Protein AF-A0A6P0N7A9-F1 (afdb_monomer)

Solvent-accessible surface area (backbone atoms only — not comparable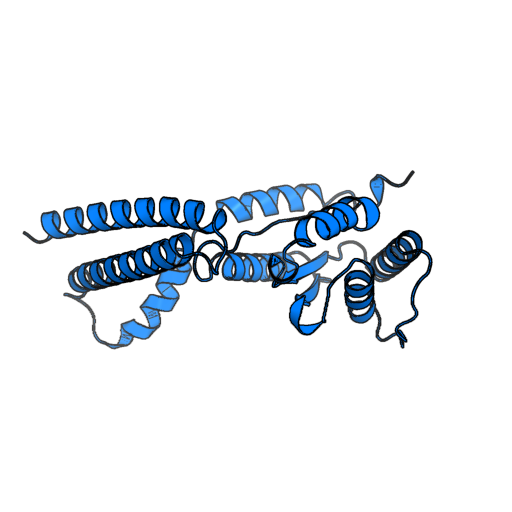 to full-atom values): 13779 Å² total; per-residue (Å²): 120,68,67,64,54,50,56,48,49,54,52,51,43,54,52,50,51,56,50,45,55,54,47,55,59,52,46,76,77,42,56,82,88,36,70,67,27,51,52,48,51,53,49,46,54,51,47,53,51,50,45,52,50,47,51,52,54,54,47,55,74,62,47,88,58,79,68,87,83,46,69,75,50,49,62,63,51,53,59,72,67,62,81,54,60,69,66,47,55,52,50,50,57,52,53,68,68,34,85,80,72,80,71,85,87,89,84,88,76,72,67,85,47,104,56,56,31,59,55,49,50,54,49,49,52,57,53,52,48,75,75,20,100,49,54,46,80,46,80,46,47,29,71,87,62,65,40,81,51,69,66,43,46,52,52,55,55,45,58,75,78,34,98,57,89,71,69,89,68,86,64,96,51,63,63,64,48,40,48,54,46,48,52,54,52,57,75,72,53,58,93,74,46,41,81,46,80,42,77,39,63,63,76,77,44,56,90,48,39,63,60,47,49,52,48,40,54,70,63,61,59,59,54,81,89,74,74,127

Secondary structure (DSSP, 8-state):
-HHHHHHHHHHHHHHHHHHHHHHHHHHTTS-TTSHHHHHHHHHHHHHHHHHHHHHHHHHHHHTTS--GGGHHHHHHHHHTT---HHHHHHHHHHHHHHTTT-----------STTHHHHHHHHHHHHHHHH-TTEEEEEEETTTTT--SHHHHHHHHHHHH-------PPPS-HHHHHHHHHHHHHHTPPTT-EEEEEEE-GGGGGGGHHHHHHHIIIIIS--GGG--

Nearest PDB structures (foldseek):
  3u0c-assembly1_A  TM=6.823E-01  e=7.475E+00  Shigella flexneri
  6tfj-assembly1_D  TM=2.962E-01  e=1.355E+00  Bacillus thuringiensis
  6yrf-assembly1_A  TM=2.876E-01  e=3.775E+00  Bacillus thuringiensis

pLDDT: mean 73.28, std 13.55, range [33.72, 89.69]

Mean predicted aligned error: 15.9 Å

Foldseek 3Di:
DVVVVLVVLVVVLVVLVVVLVVLLVVLVVDDCPDPVNVVSVVVNVVSVVVNVVSVVVNVVSVVVDDDPPCPVVVVVVVLVVLDCPVVVVVVVVVVVVCVPPNWDDDDDFDPSDPCNSVSNVVVVLVVVVVQAPAEDEAEAECVVQVPQALLSVLLSLQVRLDPPPPDSDDDPDSLVSLVVSVVSNVVVDDVRHHYHYHYPPLCVNPPCSVVRVVCCVVRNVPIPVVPD

Sequence (228 aa):
MNEHRKKHLEKEKTRYEQELDSISIQIGFHNPASTEYLELDRKHKFICSKIAEIESELSSYQHSSLTNNQRGNIFDKNIQNIDFKEPIDIIDKIIKKFDRKGVSAFFLIENTKATKGNLLVDYIRDDLSKKSKHSKHYQINLIANNIVDEQSLLSAIANFISKSDSDTQIVDNLQDYAINIIDKITNSLQVGSLVFFELTDWDSLKEKQDSLLCWFMQYFWIPEGSRV

Structure (mmCIF, N/CA/C/O backbone):
data_AF-A0A6P0N7A9-F1
#
_entry.id   AF-A0A6P0N7A9-F1
#
loop_
_atom_site.group_PDB
_atom_site.id
_atom_site.type_symbol
_atom_site.label_atom_id
_atom_site.label_alt_id
_atom_site.label_comp_id
_atom_site.label_asym_id
_atom_site.label_entity_id
_atom_site.label_seq_id
_atom_site.pdbx_PDB_ins_code
_atom_site.Cartn_x
_atom_site.Cartn_y
_atom_site.Cartn_z
_atom_site.occupancy
_atom_site.B_iso_or_equiv
_atom_site.auth_seq_id
_atom_site.auth_comp_id
_atom_site.auth_asym_id
_atom_site.auth_atom_id
_atom_site.pdbx_PDB_model_num
ATOM 1 N N . MET A 1 1 ? -19.758 1.836 43.189 1.00 51.12 1 MET A N 1
ATOM 2 C CA . MET A 1 1 ? -18.799 0.708 43.086 1.00 51.12 1 MET A CA 1
ATOM 3 C C . MET A 1 1 ? -18.325 0.462 41.642 1.00 51.12 1 MET A C 1
ATOM 5 O O . MET A 1 1 ? -17.145 0.202 41.466 1.00 51.12 1 MET A O 1
ATOM 9 N N . ASN A 1 2 ? -19.174 0.645 40.614 1.00 62.72 2 ASN A N 1
ATOM 10 C CA . ASN A 1 2 ? -18.814 0.478 39.187 1.00 62.72 2 ASN A CA 1
ATOM 11 C C . ASN A 1 2 ? -17.746 1.448 38.638 1.00 62.72 2 ASN A C 1
ATOM 13 O O . ASN A 1 2 ? -16.914 1.043 37.832 1.00 62.72 2 ASN A O 1
ATOM 17 N N . GLU A 1 3 ? -17.727 2.709 39.080 1.00 69.56 3 GLU A N 1
ATOM 18 C CA . GLU A 1 3 ? -16.833 3.736 38.511 1.00 69.56 3 GLU A CA 1
ATOM 19 C C . GLU A 1 3 ? -15.342 3.453 38.765 1.00 69.56 3 GLU A C 1
ATOM 21 O O . GLU A 1 3 ? -14.497 3.632 37.890 1.00 69.56 3 GLU A O 1
ATOM 26 N N . HIS A 1 4 ? -15.012 2.962 39.965 1.00 77.12 4 HIS A N 1
ATOM 27 C CA . HIS A 1 4 ? -13.635 2.653 40.349 1.00 77.12 4 HIS A CA 1
ATOM 28 C C . HIS A 1 4 ? -13.083 1.437 39.600 1.00 77.12 4 HIS A C 1
ATOM 30 O O . HIS A 1 4 ? -11.919 1.454 39.204 1.00 77.12 4 HIS A O 1
ATOM 36 N N . ARG A 1 5 ? -13.913 0.410 39.363 1.00 81.31 5 ARG A N 1
ATOM 37 C CA . ARG A 1 5 ? -13.526 -0.776 38.586 1.00 81.31 5 ARG A CA 1
ATOM 38 C C . ARG A 1 5 ? -13.353 -0.437 37.106 1.00 81.31 5 ARG A C 1
ATOM 40 O O . ARG A 1 5 ? -12.348 -0.829 36.528 1.00 81.31 5 ARG A O 1
ATOM 47 N N . LYS A 1 6 ? -14.243 0.379 36.531 1.00 76.94 6 LYS A N 1
ATOM 48 C CA . LYS A 1 6 ? -14.106 0.888 35.157 1.00 76.94 6 LYS A CA 1
ATOM 49 C C . LYS A 1 6 ? -12.807 1.679 34.964 1.00 76.94 6 LYS A C 1
ATOM 51 O O . LYS A 1 6 ? -12.020 1.356 34.083 1.00 76.94 6 LYS A O 1
ATOM 56 N N . LYS A 1 7 ? -12.527 2.643 35.849 1.00 83.44 7 LYS A N 1
ATOM 57 C CA . LYS A 1 7 ? -11.287 3.440 35.808 1.00 83.44 7 LYS A CA 1
ATOM 58 C C . LYS A 1 7 ? -10.027 2.588 36.010 1.00 83.44 7 LYS A C 1
ATOM 60 O O . LYS A 1 7 ? -8.955 2.943 35.529 1.00 83.44 7 LYS A O 1
ATOM 65 N N . HIS A 1 8 ? -10.133 1.485 36.751 1.00 84.88 8 HIS A N 1
ATOM 66 C CA . HIS A 1 8 ? -9.043 0.526 36.916 1.00 84.88 8 HIS A CA 1
ATOM 67 C C . HIS A 1 8 ? -8.785 -0.260 35.625 1.00 84.88 8 HIS A C 1
ATOM 69 O O . HIS A 1 8 ? -7.646 -0.312 35.176 1.00 84.88 8 HIS A O 1
ATOM 75 N N . LEU A 1 9 ? -9.839 -0.781 34.993 1.00 80.50 9 LEU A N 1
ATOM 76 C CA . LEU A 1 9 ? -9.762 -1.504 33.721 1.00 80.50 9 LEU A CA 1
ATOM 77 C C . LEU A 1 9 ? -9.239 -0.626 32.575 1.00 80.50 9 LEU A C 1
ATOM 79 O O . LEU A 1 9 ? -8.417 -1.080 31.789 1.00 80.50 9 LEU A O 1
ATOM 83 N N . GLU A 1 10 ? -9.638 0.648 32.512 1.00 82.00 10 GLU A N 1
ATOM 84 C CA . GLU A 1 10 ? -9.096 1.613 31.542 1.00 82.00 10 GLU A CA 1
ATOM 85 C C . GLU A 1 10 ? -7.583 1.815 31.724 1.00 82.00 10 GLU A C 1
ATOM 87 O O . GLU A 1 10 ? -6.833 1.786 30.752 1.00 82.00 10 GLU A O 1
ATOM 92 N N . LYS A 1 11 ? -7.109 1.939 32.972 1.00 84.69 11 LYS A N 1
ATOM 93 C CA . LYS A 1 11 ? -5.669 2.032 33.266 1.00 84.69 11 LYS A CA 1
ATOM 94 C C . LYS A 1 11 ? -4.915 0.749 32.919 1.00 84.69 11 LYS A C 1
ATOM 96 O O . LYS A 1 11 ? -3.791 0.827 32.427 1.00 84.69 11 LYS A O 1
ATOM 101 N N . GLU A 1 12 ? -5.502 -0.417 33.186 1.00 82.25 12 GLU A N 1
ATOM 102 C CA . GLU A 1 12 ? -4.898 -1.696 32.805 1.00 82.25 12 GLU A CA 1
ATOM 103 C C . GLU A 1 12 ? -4.819 -1.856 31.288 1.00 82.25 12 GLU A C 1
ATOM 105 O O . GLU A 1 12 ? -3.776 -2.275 30.790 1.00 82.25 12 GLU A O 1
ATOM 110 N N . LYS A 1 13 ? -5.863 -1.451 30.553 1.00 79.25 13 LYS A N 1
ATOM 111 C CA . LYS A 1 13 ? -5.858 -1.436 29.087 1.00 79.25 13 LYS A CA 1
ATOM 112 C C . LYS A 1 13 ? -4.720 -0.571 28.547 1.00 79.25 13 LYS A C 1
ATOM 114 O O . LYS A 1 13 ? -3.914 -1.073 27.774 1.00 79.25 13 LYS A O 1
ATOM 119 N N . THR A 1 14 ? -4.588 0.674 29.011 1.00 80.00 14 THR A N 1
ATOM 120 C CA . THR A 1 14 ? -3.500 1.565 28.567 1.00 80.00 14 THR A CA 1
ATOM 121 C C . THR A 1 14 ? -2.116 0.984 28.863 1.00 80.00 14 THR A C 1
ATOM 123 O O . THR A 1 14 ? -1.215 1.093 28.037 1.00 80.00 14 THR A O 1
ATOM 126 N N . ARG A 1 15 ? -1.934 0.320 30.013 1.00 85.62 15 ARG A N 1
ATOM 127 C CA . ARG A 1 15 ? -0.672 -0.364 30.338 1.00 85.62 15 ARG A CA 1
ATOM 128 C C . ARG A 1 15 ? -0.367 -1.487 29.340 1.00 85.62 15 ARG A C 1
ATOM 130 O O . ARG A 1 15 ? 0.763 -1.587 28.877 1.00 85.62 15 ARG A O 1
ATOM 137 N N . TYR A 1 16 ? -1.356 -2.315 29.009 1.00 78.94 16 TYR A N 1
ATOM 138 C CA . TYR A 1 16 ? -1.186 -3.400 28.040 1.00 78.94 16 TYR A CA 1
ATOM 139 C C . TYR A 1 16 ? -0.964 -2.891 26.610 1.00 78.94 16 TYR A C 1
ATOM 141 O O . TYR A 1 16 ? -0.188 -3.488 25.871 1.00 78.94 16 TYR A O 1
ATOM 149 N N . GLU A 1 17 ? -1.584 -1.774 26.223 1.00 76.56 17 GLU A N 1
ATOM 150 C CA . GLU A 1 17 ? -1.336 -1.120 24.931 1.00 76.56 17 GLU A CA 1
ATOM 151 C C . GLU A 1 17 ? 0.108 -0.607 24.825 1.00 76.56 17 GLU A C 1
ATOM 153 O O . GLU A 1 17 ? 0.770 -0.851 23.820 1.00 76.56 17 GLU A O 1
ATOM 158 N N . GLN A 1 18 ? 0.631 0.018 25.885 1.00 79.44 18 GLN A N 1
ATOM 159 C CA . GLN A 1 18 ? 2.035 0.443 25.948 1.00 79.44 18 GLN A CA 1
ATOM 160 C C . GLN A 1 18 ? 3.004 -0.747 25.892 1.00 79.44 18 GLN A C 1
ATOM 162 O O . GLN A 1 18 ? 4.058 -0.673 25.259 1.00 79.44 18 GLN A O 1
ATOM 167 N N . GLU A 1 19 ? 2.653 -1.859 26.541 1.00 79.44 19 GLU A N 1
ATOM 168 C CA . GLU A 1 19 ? 3.452 -3.084 26.494 1.00 79.44 19 GLU A CA 1
ATOM 169 C C . GLU A 1 19 ? 3.439 -3.724 25.095 1.00 79.44 19 GLU A C 1
ATOM 171 O O . GLU A 1 19 ? 4.482 -4.184 24.629 1.00 79.44 19 GLU A O 1
ATOM 176 N N . LEU A 1 20 ? 2.303 -3.691 24.388 1.00 79.62 20 LEU A N 1
ATOM 177 C CA . LEU A 1 20 ? 2.212 -4.128 22.991 1.00 79.62 20 LEU A CA 1
ATOM 178 C C . LEU A 1 20 ? 3.059 -3.277 22.055 1.00 79.62 20 LEU A C 1
ATOM 180 O O . LEU A 1 20 ? 3.725 -3.836 21.186 1.00 79.62 20 LEU A O 1
ATOM 184 N N . ASP A 1 21 ? 3.055 -1.956 22.225 1.00 71.88 21 ASP A N 1
ATOM 185 C CA . ASP A 1 21 ? 3.871 -1.065 21.398 1.00 71.88 21 ASP A CA 1
ATOM 186 C C . ASP A 1 21 ? 5.367 -1.383 21.590 1.00 71.88 21 ASP A C 1
ATOM 188 O O . ASP A 1 21 ? 6.114 -1.495 20.620 1.00 71.88 21 ASP A O 1
ATOM 192 N N . SER A 1 22 ? 5.793 -1.651 22.830 1.00 78.12 22 SER A N 1
ATOM 193 C CA . SER A 1 22 ? 7.169 -2.072 23.126 1.00 78.12 22 SER A CA 1
ATOM 194 C C . SER A 1 22 ? 7.525 -3.434 22.517 1.00 78.12 22 SER A C 1
ATOM 196 O O . SER A 1 22 ? 8.611 -3.588 21.957 1.00 78.12 22 SER A O 1
ATOM 198 N N . ILE A 1 23 ? 6.622 -4.417 22.591 1.00 75.50 23 ILE A N 1
ATOM 199 C CA . ILE A 1 23 ? 6.840 -5.751 22.012 1.00 75.50 23 ILE A CA 1
ATOM 200 C C . ILE A 1 23 ? 6.855 -5.696 20.486 1.00 75.50 23 ILE A C 1
ATOM 202 O O . ILE A 1 23 ? 7.687 -6.355 19.877 1.00 75.50 23 ILE A O 1
ATOM 206 N N . SER A 1 24 ? 5.986 -4.898 19.868 1.00 72.12 24 SER A N 1
ATOM 207 C CA . SER A 1 24 ? 5.923 -4.754 18.408 1.00 72.12 24 SER A CA 1
ATOM 208 C C . SER A 1 24 ? 7.229 -4.184 17.857 1.00 72.12 24 SER A C 1
ATOM 210 O O . SER A 1 24 ? 7.771 -4.709 16.888 1.00 72.12 24 SER A O 1
ATOM 212 N N . ILE A 1 25 ? 7.790 -3.180 18.542 1.00 75.31 25 ILE A N 1
ATOM 213 C CA . ILE A 1 25 ? 9.116 -2.638 18.230 1.00 75.31 25 ILE A CA 1
ATOM 214 C C . ILE A 1 25 ? 10.186 -3.735 18.349 1.00 75.31 25 ILE A C 1
ATOM 216 O O . ILE A 1 25 ? 11.003 -3.886 17.450 1.00 75.31 25 ILE A O 1
ATOM 220 N N . GLN A 1 26 ? 10.173 -4.530 19.425 1.00 71.06 26 GLN A N 1
ATOM 221 C CA . GLN A 1 26 ? 11.154 -5.605 19.633 1.00 71.06 26 GLN A CA 1
ATOM 222 C C . GLN A 1 26 ? 11.047 -6.718 18.583 1.00 71.06 26 GLN A C 1
ATOM 224 O O . GLN A 1 26 ? 12.068 -7.154 18.062 1.00 71.06 26 GLN A O 1
ATOM 229 N N . ILE A 1 27 ? 9.830 -7.139 18.229 1.00 73.62 27 ILE A N 1
ATOM 230 C CA . ILE A 1 27 ? 9.567 -8.146 17.189 1.00 73.62 27 ILE A CA 1
ATOM 231 C C . ILE A 1 27 ? 10.203 -7.736 15.857 1.00 73.62 27 ILE A C 1
ATOM 233 O O . ILE A 1 27 ? 10.780 -8.587 15.183 1.00 73.62 27 ILE A O 1
ATOM 237 N N . GLY A 1 28 ? 10.169 -6.443 15.516 1.00 69.25 28 GLY A N 1
ATOM 238 C CA . GLY A 1 28 ? 10.782 -5.908 14.297 1.00 69.25 28 GLY A CA 1
ATOM 239 C C . GLY A 1 28 ? 12.303 -6.098 14.201 1.00 69.25 28 GLY A C 1
ATOM 240 O O . GLY A 1 28 ? 12.849 -6.046 13.104 1.00 69.25 28 GLY A O 1
ATOM 241 N N . PHE A 1 29 ? 12.993 -6.366 15.315 1.00 75.62 29 PHE A N 1
ATOM 242 C CA . PHE A 1 29 ? 14.445 -6.589 15.344 1.00 75.62 29 PHE A CA 1
ATOM 243 C C . PHE A 1 29 ? 14.854 -8.069 15.357 1.00 75.62 29 PHE A C 1
ATOM 245 O O . PHE A 1 29 ? 16.049 -8.368 15.319 1.00 75.62 29 PHE A O 1
ATOM 252 N N . HIS A 1 30 ? 13.900 -9.002 15.423 1.00 71.19 30 HIS A N 1
ATOM 253 C CA . HIS A 1 30 ? 14.186 -10.432 15.550 1.00 71.19 30 HIS A CA 1
ATOM 254 C C . HIS A 1 30 ? 13.756 -11.225 14.311 1.00 71.19 30 HIS A C 1
ATOM 256 O O . HIS A 1 30 ? 12.736 -10.954 13.684 1.00 71.19 30 HIS A O 1
ATOM 262 N N . ASN A 1 31 ? 14.541 -12.250 13.965 1.00 67.19 31 ASN A N 1
ATOM 263 C CA . ASN A 1 31 ? 14.219 -13.158 12.866 1.00 67.19 31 ASN A CA 1
ATOM 264 C C . ASN A 1 31 ? 12.963 -13.982 13.224 1.00 67.19 31 ASN A C 1
ATOM 266 O O . ASN A 1 31 ? 12.963 -14.601 14.286 1.00 67.19 31 ASN A O 1
ATOM 270 N N . PRO A 1 32 ? 11.950 -14.087 12.341 1.00 70.62 32 PRO A N 1
ATOM 271 C CA . PRO A 1 32 ? 10.735 -14.877 12.576 1.00 70.62 32 PRO A CA 1
ATOM 272 C C . PRO A 1 32 ? 10.948 -16.346 12.978 1.00 70.62 32 PRO A C 1
ATOM 274 O O . PRO A 1 32 ? 10.077 -16.952 13.599 1.00 70.62 32 PRO A O 1
ATOM 277 N N . ALA A 1 33 ? 12.091 -16.936 12.620 1.00 71.62 33 ALA A N 1
ATOM 278 C CA . ALA A 1 33 ? 12.458 -18.303 12.988 1.00 71.62 33 ALA A CA 1
ATOM 279 C C . ALA A 1 33 ? 13.233 -18.406 14.318 1.00 71.62 33 ALA A C 1
ATOM 281 O O . ALA A 1 33 ? 13.560 -19.517 14.738 1.00 71.62 33 ALA A O 1
ATOM 282 N N . SER A 1 34 ? 13.566 -17.284 14.968 1.00 80.06 34 SER A N 1
ATOM 283 C CA . SER A 1 34 ? 14.310 -17.283 16.229 1.00 80.06 34 SER A CA 1
ATOM 284 C C . SER A 1 34 ? 13.404 -17.584 17.421 1.00 80.06 34 SER A C 1
ATOM 286 O O . SER A 1 34 ? 12.205 -17.290 17.430 1.00 80.06 34 SER A O 1
ATOM 288 N N . THR A 1 35 ? 13.991 -18.175 18.458 1.00 83.50 35 THR A N 1
ATOM 289 C CA . THR A 1 35 ? 13.285 -18.485 19.703 1.00 83.50 35 THR A CA 1
ATOM 290 C C . THR A 1 35 ? 12.772 -17.209 20.373 1.00 83.50 35 THR A C 1
ATOM 292 O O . THR A 1 35 ? 11.640 -17.185 20.847 1.00 83.50 35 THR A O 1
ATOM 295 N N . GLU A 1 36 ? 13.556 -16.130 20.333 1.00 81.38 36 GLU A N 1
ATOM 296 C CA . GLU A 1 36 ? 13.204 -14.818 20.885 1.00 81.38 36 GLU A CA 1
ATOM 297 C C . GLU A 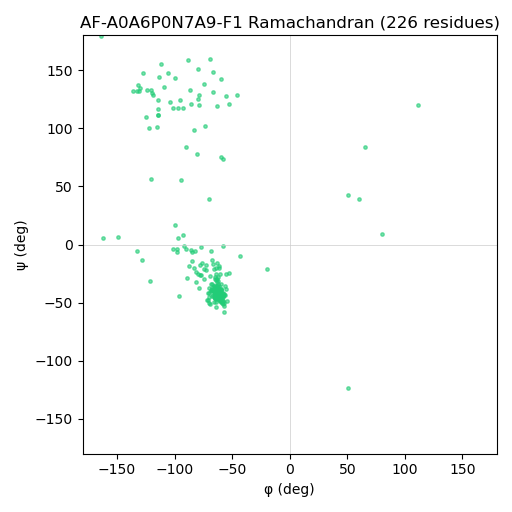1 36 ? 11.986 -14.213 20.176 1.00 81.38 36 GLU A C 1
ATOM 299 O O . GLU A 1 36 ? 11.080 -13.710 20.838 1.00 81.38 36 GLU A O 1
ATOM 304 N N . TYR A 1 37 ? 11.905 -14.321 18.843 1.00 82.81 37 TYR A N 1
ATOM 305 C CA . TYR A 1 37 ? 10.720 -13.896 18.097 1.00 82.81 37 TYR A CA 1
ATOM 306 C C . TYR A 1 37 ? 9.485 -14.697 18.513 1.00 82.81 37 TYR A C 1
ATOM 308 O O . TYR A 1 37 ? 8.432 -14.120 18.775 1.00 82.81 37 TYR A O 1
ATOM 316 N N . LEU A 1 38 ? 9.601 -16.025 18.611 1.00 76.62 38 LEU A N 1
ATOM 317 C CA . LEU A 1 38 ? 8.480 -16.886 18.999 1.00 76.62 38 LEU A CA 1
ATOM 318 C C . LEU A 1 38 ? 7.996 -16.598 20.426 1.00 76.62 38 LEU A C 1
ATOM 320 O O . LEU A 1 38 ? 6.797 -16.678 20.702 1.00 76.62 38 LEU A O 1
ATOM 324 N N . GLU A 1 39 ? 8.903 -16.262 21.341 1.00 85.81 39 GLU A N 1
ATOM 325 C CA . GLU A 1 39 ? 8.560 -15.830 22.697 1.00 85.81 39 GLU A CA 1
ATOM 326 C C . GLU A 1 39 ? 7.847 -14.475 22.701 1.00 85.81 39 GLU A C 1
ATOM 328 O O . GLU A 1 39 ? 6.811 -14.330 23.358 1.00 85.81 39 GLU A O 1
ATOM 333 N N . LEU A 1 40 ? 8.344 -13.511 21.924 1.00 78.50 40 LEU A N 1
ATOM 334 C CA . LEU A 1 40 ? 7.718 -12.200 21.772 1.00 78.50 40 LEU A CA 1
ATOM 335 C C . LEU A 1 40 ? 6.345 -12.287 21.093 1.00 78.50 40 LEU A C 1
ATOM 337 O O . LEU A 1 40 ? 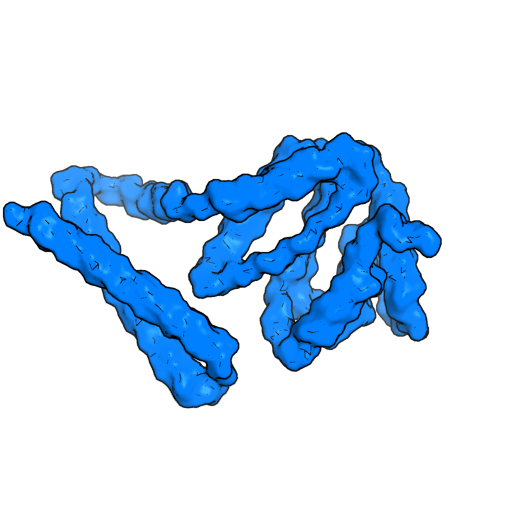5.413 -11.640 21.558 1.00 78.50 40 LEU A O 1
ATOM 341 N N . ASP A 1 41 ? 6.172 -13.129 20.073 1.00 74.56 41 ASP A N 1
ATOM 342 C CA . ASP A 1 41 ? 4.885 -13.378 19.408 1.00 74.56 41 ASP A CA 1
ATOM 343 C C . ASP A 1 41 ? 3.875 -14.041 20.359 1.00 74.56 41 ASP A C 1
ATOM 345 O O . ASP A 1 41 ? 2.713 -13.633 20.444 1.00 74.56 41 ASP A O 1
ATOM 349 N N . ARG A 1 42 ? 4.312 -15.021 21.162 1.00 79.06 42 ARG A N 1
ATOM 350 C CA . ARG A 1 42 ? 3.467 -15.606 22.220 1.00 79.06 42 ARG A CA 1
ATOM 351 C C . ARG A 1 42 ? 3.043 -14.552 23.235 1.00 79.06 42 ARG A C 1
ATOM 353 O O . ARG A 1 42 ? 1.874 -14.516 23.624 1.00 79.06 42 ARG A O 1
ATOM 360 N N . LYS A 1 43 ? 3.973 -13.687 23.648 1.00 79.50 43 LYS A N 1
ATOM 361 C CA . LYS A 1 43 ? 3.697 -12.591 24.580 1.00 79.50 43 LYS A CA 1
ATOM 362 C C . LYS A 1 43 ? 2.738 -11.566 23.967 1.00 79.50 43 LYS A C 1
ATOM 364 O O . LYS A 1 43 ? 1.780 -11.169 24.625 1.00 79.50 43 LYS A O 1
ATOM 369 N N . HIS A 1 44 ? 2.933 -11.212 22.700 1.00 77.06 44 HIS A N 1
ATOM 370 C CA . HIS A 1 44 ? 2.054 -10.338 21.930 1.00 77.06 44 HIS A CA 1
ATOM 371 C C . HIS A 1 44 ? 0.625 -10.899 21.896 1.00 77.06 44 HIS A C 1
ATOM 373 O O . HIS A 1 44 ? -0.316 -10.236 22.331 1.00 77.06 44 HIS A O 1
ATOM 379 N N . LYS A 1 45 ? 0.459 -12.166 21.493 1.00 74.88 45 LYS A N 1
ATOM 380 C CA . LYS A 1 45 ? -0.842 -12.862 21.473 1.00 74.88 45 LYS A CA 1
ATOM 381 C C . LYS A 1 45 ? -1.507 -12.907 22.847 1.00 74.88 45 LYS A C 1
ATOM 383 O O . LYS A 1 45 ? -2.713 -12.683 22.953 1.00 74.88 45 LYS A O 1
ATOM 388 N N . PHE A 1 46 ? -0.732 -13.163 23.900 1.00 81.81 46 PHE A N 1
ATOM 389 C CA . PHE A 1 46 ? -1.238 -13.162 25.270 1.00 81.81 46 PHE A CA 1
ATOM 390 C C . PHE A 1 46 ? -1.781 -11.788 25.679 1.00 81.81 46 PHE A C 1
ATOM 392 O O . PHE A 1 46 ? -2.893 -11.698 26.203 1.00 81.81 46 PHE A O 1
ATOM 399 N N . ILE A 1 47 ? -1.041 -10.712 25.403 1.00 74.62 47 ILE A N 1
ATOM 400 C CA . ILE A 1 47 ? -1.478 -9.356 25.753 1.00 74.62 47 ILE A CA 1
ATOM 401 C C . ILE A 1 47 ? -2.695 -8.942 24.921 1.00 74.62 47 ILE A C 1
ATOM 403 O O . ILE A 1 47 ? -3.635 -8.378 25.478 1.00 74.62 47 ILE A O 1
ATOM 407 N N . CYS A 1 48 ? -2.753 -9.296 23.633 1.00 70.19 48 CYS A N 1
ATOM 408 C CA . CYS A 1 48 ? -3.958 -9.100 22.824 1.00 70.19 48 CYS A CA 1
ATOM 409 C C . CYS A 1 48 ? -5.183 -9.787 23.449 1.00 70.19 48 CYS A C 1
ATOM 411 O O . CYS A 1 48 ? -6.246 -9.174 23.536 1.00 70.19 48 CYS A O 1
ATOM 413 N N . SER A 1 49 ? -5.033 -11.021 23.944 1.00 74.38 49 SER A N 1
ATOM 414 C CA . SER A 1 49 ? -6.110 -11.721 24.657 1.00 74.38 49 SER A CA 1
ATOM 415 C C . SER A 1 49 ? -6.535 -10.977 25.926 1.00 74.38 49 SER A C 1
ATOM 417 O O . SER A 1 49 ? -7.727 -10.872 26.204 1.00 74.38 49 SER A O 1
ATOM 419 N N . LYS A 1 50 ? -5.584 -10.417 26.685 1.00 78.75 50 LYS A N 1
ATOM 420 C CA . LYS A 1 50 ? -5.880 -9.642 27.902 1.00 78.75 50 LYS A CA 1
ATOM 421 C C . LYS A 1 50 ? -6.603 -8.334 27.608 1.00 78.75 50 LYS A C 1
ATOM 423 O O . LYS A 1 50 ? -7.530 -7.982 28.332 1.00 78.75 50 LYS A O 1
ATOM 428 N N . ILE A 1 51 ? -6.229 -7.640 26.536 1.00 75.38 51 ILE A N 1
ATOM 429 C CA . ILE A 1 51 ? -6.950 -6.447 26.085 1.00 75.38 51 ILE A CA 1
ATOM 430 C C . ILE A 1 51 ? -8.368 -6.821 25.656 1.00 75.38 51 ILE A C 1
ATOM 432 O O . ILE A 1 51 ? -9.306 -6.170 26.101 1.00 75.38 51 ILE A O 1
ATOM 436 N N . ALA A 1 52 ? -8.544 -7.897 24.885 1.00 73.38 52 ALA A N 1
ATOM 437 C CA . ALA A 1 52 ? -9.869 -8.360 24.473 1.00 73.38 52 ALA A CA 1
ATOM 438 C C . ALA A 1 52 ? -10.761 -8.740 25.675 1.00 73.38 52 ALA A C 1
ATOM 440 O O . ALA A 1 52 ? -11.951 -8.422 25.688 1.00 73.38 52 ALA A O 1
ATOM 441 N N . GLU A 1 53 ? -10.197 -9.371 26.711 1.00 80.38 53 GLU A N 1
ATOM 442 C CA . GLU A 1 53 ? -10.894 -9.646 27.977 1.00 80.38 53 GLU A CA 1
ATOM 443 C C . GLU A 1 53 ? -11.322 -8.351 28.685 1.00 80.38 53 GLU A C 1
ATOM 445 O O . GLU A 1 53 ? -12.484 -8.222 29.072 1.00 80.38 53 GLU A O 1
ATOM 450 N N . ILE A 1 54 ? -10.417 -7.374 28.810 1.00 77.69 54 ILE A N 1
ATOM 451 C CA . ILE A 1 54 ? -10.706 -6.076 29.439 1.00 77.69 54 ILE A CA 1
ATOM 452 C C . ILE A 1 54 ? -11.756 -5.301 28.644 1.00 77.69 54 ILE A C 1
ATOM 454 O O . ILE A 1 54 ? -12.647 -4.697 29.234 1.00 77.69 54 ILE A O 1
ATOM 458 N N . GLU A 1 55 ? -11.688 -5.317 27.316 1.00 74.00 55 GLU A N 1
ATOM 459 C CA . GLU A 1 55 ? -12.679 -4.684 26.447 1.00 74.00 55 GLU A CA 1
ATOM 460 C C . GLU A 1 55 ? -14.044 -5.359 26.563 1.00 74.00 55 GLU A C 1
ATOM 462 O O . GLU A 1 55 ? -15.061 -4.669 26.630 1.00 74.00 55 GLU A O 1
ATOM 467 N N . SER A 1 56 ? -14.076 -6.688 26.670 1.00 75.94 56 SER A N 1
ATOM 468 C CA . SER A 1 56 ? -15.299 -7.438 26.954 1.00 75.94 56 SER A CA 1
ATOM 469 C C . SER A 1 56 ? -15.882 -7.050 28.320 1.00 75.94 56 SER A C 1
ATOM 471 O O . SER A 1 56 ? -17.069 -6.731 28.416 1.00 75.94 56 SER A O 1
ATOM 473 N N . GLU A 1 57 ? -15.055 -6.955 29.367 1.00 80.88 57 GLU A N 1
ATOM 474 C CA . GLU A 1 57 ? -15.488 -6.532 30.706 1.00 80.88 57 GLU A CA 1
ATOM 475 C C . GLU A 1 57 ? -15.981 -5.072 30.696 1.00 80.88 57 GLU A C 1
ATOM 477 O O . GLU A 1 57 ? -17.070 -4.779 31.190 1.00 80.88 57 GLU A O 1
ATOM 482 N N . LEU A 1 58 ? -15.257 -4.157 30.043 1.00 76.44 58 LEU A N 1
ATOM 483 C CA . LEU A 1 58 ? -15.658 -2.759 29.847 1.00 76.44 58 LEU A CA 1
ATOM 484 C C . LEU A 1 58 ? -16.965 -2.629 29.057 1.00 76.44 58 LEU A C 1
ATOM 486 O O . LEU A 1 58 ? -17.815 -1.813 29.421 1.00 76.44 58 LEU A O 1
ATOM 490 N N . SER A 1 59 ? -17.165 -3.460 28.032 1.00 69.06 59 SER A N 1
ATOM 491 C CA . SER A 1 59 ? -18.416 -3.505 27.272 1.00 69.06 59 SER A CA 1
ATOM 492 C C . SER A 1 59 ? -19.575 -4.004 28.137 1.00 69.06 59 SER A C 1
ATOM 494 O O . SER A 1 59 ? -20.677 -3.467 28.059 1.00 69.06 59 SER A O 1
ATOM 496 N N . SER A 1 60 ? -19.334 -4.948 29.054 1.00 71.06 60 SER A N 1
ATOM 497 C CA . SER A 1 60 ? -20.364 -5.432 29.979 1.00 71.06 60 SER A CA 1
ATOM 498 C C . SER A 1 60 ? -20.866 -4.330 30.923 1.00 71.06 60 SER A C 1
ATOM 500 O O . SER A 1 60 ? -22.058 -4.273 31.225 1.00 71.06 60 SER A O 1
ATOM 502 N N . TYR A 1 61 ? -19.999 -3.376 31.291 1.00 66.81 61 TYR A N 1
ATOM 503 C CA . TYR A 1 61 ? -20.390 -2.173 32.034 1.00 66.81 61 TYR A CA 1
ATOM 504 C C . TYR A 1 61 ? -21.163 -1.154 31.188 1.00 66.81 61 TYR A C 1
ATOM 506 O O . TYR A 1 61 ? -21.890 -0.334 31.747 1.00 66.81 61 TYR A O 1
ATOM 514 N N . GLN A 1 62 ? -21.026 -1.193 29.860 1.00 55.84 62 GLN A N 1
ATOM 515 C CA . GLN A 1 62 ? -21.841 -0.406 28.929 1.00 55.84 62 GLN A CA 1
ATOM 516 C C . GLN A 1 62 ? -23.198 -1.080 28.627 1.00 55.84 62 GLN A C 1
ATOM 518 O O . GLN A 1 62 ? -24.141 -0.397 28.233 1.00 55.84 62 GLN A O 1
ATOM 523 N N . HIS A 1 63 ? -23.326 -2.393 28.864 1.00 47.00 63 HIS A N 1
ATOM 524 C CA . HIS A 1 63 ? -24.468 -3.228 28.469 1.00 47.00 63 HIS A CA 1
ATOM 525 C C . HIS A 1 63 ? -25.512 -3.527 29.568 1.00 47.00 63 HIS A C 1
ATOM 527 O O . HIS A 1 63 ? -26.375 -4.380 29.364 1.00 47.00 63 HIS A O 1
ATOM 533 N N . SER A 1 64 ? -25.558 -2.785 30.686 1.00 45.72 64 SER A N 1
ATOM 534 C CA . SER A 1 64 ? -26.776 -2.762 31.534 1.00 45.72 64 SER A CA 1
ATOM 535 C C . SER A 1 64 ? -27.967 -2.068 30.851 1.00 45.72 64 SER A C 1
ATOM 537 O O . SER A 1 64 ? -29.094 -2.120 31.341 1.00 45.72 64 SER A O 1
ATOM 539 N N . SER A 1 65 ? -27.744 -1.486 29.673 1.00 45.81 65 SER A N 1
ATOM 540 C CA . SER A 1 65 ? -28.780 -1.143 28.711 1.00 45.81 65 SER A CA 1
ATOM 541 C C . SER A 1 65 ? -28.366 -1.649 27.330 1.00 45.81 65 SER A C 1
ATOM 543 O O . SER A 1 65 ? -27.267 -1.332 26.889 1.00 45.81 65 SER A O 1
ATOM 545 N N . LEU A 1 66 ? -29.282 -2.329 26.635 1.00 39.34 66 LEU A N 1
ATOM 546 C CA . LEU A 1 66 ? -29.330 -2.586 25.182 1.00 39.34 66 LEU A CA 1
ATOM 547 C C . LEU A 1 66 ? -29.109 -4.047 24.741 1.00 39.34 66 LEU A C 1
ATOM 549 O O . LEU A 1 66 ? -28.091 -4.687 24.971 1.00 39.34 66 LEU A O 1
ATOM 553 N N . THR A 1 67 ? -30.151 -4.532 24.066 1.00 44.75 67 THR A N 1
ATOM 554 C CA . THR A 1 67 ? -30.428 -5.873 23.541 1.00 44.75 67 THR A CA 1
ATOM 555 C C . THR A 1 67 ? -29.532 -6.306 22.370 1.00 44.75 67 THR A C 1
ATOM 557 O O . THR A 1 67 ? -29.024 -5.473 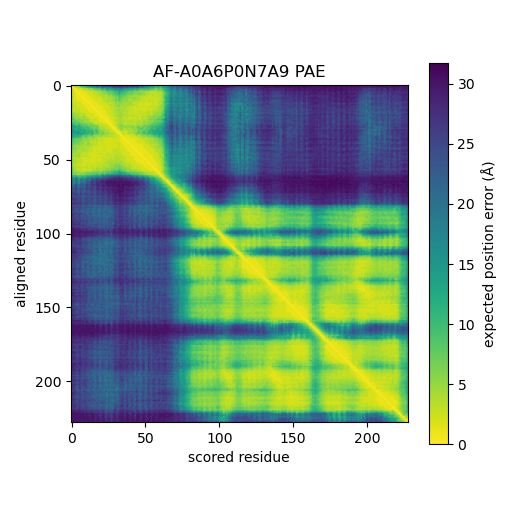21.621 1.00 44.75 67 THR A O 1
ATOM 560 N N . ASN A 1 68 ? -29.458 -7.629 22.159 1.00 42.84 68 ASN A N 1
ATOM 561 C CA . ASN A 1 68 ? -28.655 -8.408 21.192 1.00 42.84 68 ASN A CA 1
ATOM 562 C C . ASN A 1 68 ? -28.547 -7.914 19.726 1.00 42.84 68 ASN A C 1
ATOM 564 O O . ASN A 1 68 ? -27.691 -8.412 18.999 1.00 42.84 68 ASN A O 1
ATOM 568 N N . ASN A 1 69 ? -29.322 -6.921 19.285 1.00 44.59 69 ASN A N 1
ATOM 569 C CA . ASN A 1 69 ? -29.256 -6.360 17.926 1.00 44.59 69 ASN A CA 1
ATOM 570 C C . ASN A 1 69 ? -28.071 -5.400 17.692 1.00 44.59 69 ASN A C 1
ATOM 572 O O . ASN A 1 69 ? -27.898 -4.900 16.585 1.00 44.59 69 ASN A O 1
ATOM 576 N N . GLN A 1 70 ? -27.243 -5.124 18.705 1.00 45.75 70 GLN A N 1
ATOM 577 C CA . GLN A 1 70 ? -26.112 -4.192 18.588 1.00 45.75 70 GLN A CA 1
ATOM 578 C C . GLN A 1 70 ? -24.753 -4.850 18.327 1.00 45.75 70 GLN A C 1
ATOM 580 O O . GLN A 1 70 ? -23.798 -4.134 18.048 1.00 45.75 70 GLN A O 1
ATOM 585 N N . ARG A 1 71 ? -24.641 -6.186 18.343 1.00 41.53 71 ARG A N 1
ATOM 586 C CA . ARG A 1 71 ? -23.355 -6.865 18.080 1.00 41.53 71 ARG A CA 1
ATOM 587 C C . ARG A 1 71 ? -22.826 -6.647 16.656 1.00 41.53 71 ARG A C 1
ATOM 589 O O . ARG A 1 71 ? -21.617 -6.544 16.498 1.00 41.53 71 ARG A O 1
ATOM 596 N N . GLY A 1 72 ? -23.699 -6.471 15.660 1.00 39.56 72 GLY A N 1
ATOM 597 C CA . GLY A 1 72 ? -23.289 -6.035 14.315 1.00 39.56 72 GLY A CA 1
ATOM 598 C C . GLY A 1 72 ? -22.797 -4.581 14.270 1.00 39.56 72 GLY A C 1
ATOM 599 O O . GLY A 1 72 ? -21.921 -4.250 13.489 1.00 39.56 72 GLY A O 1
ATOM 600 N N . ASN A 1 73 ? -23.278 -3.734 15.185 1.00 44.50 73 ASN A N 1
ATOM 601 C CA . ASN A 1 73 ? -22.958 -2.306 15.242 1.00 44.50 73 ASN A CA 1
ATOM 602 C C . ASN A 1 73 ? -21.656 -1.984 15.997 1.00 44.50 73 ASN A C 1
ATOM 604 O O . ASN A 1 73 ? -21.194 -0.851 15.927 1.00 44.50 73 ASN A O 1
ATOM 608 N N . ILE A 1 74 ? -21.081 -2.913 16.769 1.00 44.31 74 ILE A N 1
ATOM 609 C CA . ILE A 1 74 ? -19.861 -2.642 17.557 1.00 44.31 74 ILE A CA 1
ATOM 610 C C . ILE A 1 74 ? -18.613 -2.689 16.668 1.00 44.31 74 ILE A C 1
ATOM 612 O O . ILE A 1 74 ? -17.725 -1.859 16.837 1.00 44.31 74 ILE A O 1
ATOM 616 N N . PHE A 1 75 ? -18.562 -3.597 15.687 1.00 44.16 75 PHE A N 1
ATOM 617 C CA . PHE A 1 75 ? -17.481 -3.620 14.695 1.00 44.16 75 PHE A CA 1
ATOM 618 C C . PHE A 1 75 ? -17.510 -2.347 13.830 1.00 44.16 75 PHE A C 1
ATOM 620 O O . PHE A 1 75 ? -16.494 -1.663 13.710 1.00 44.16 75 PHE A O 1
ATOM 627 N N . ASP A 1 76 ? -18.702 -1.952 13.368 1.00 42.00 76 ASP A N 1
ATOM 628 C CA . ASP A 1 76 ? -18.921 -0.708 12.616 1.00 42.00 76 ASP A CA 1
ATOM 629 C C . ASP A 1 76 ? -18.635 0.556 13.448 1.00 42.00 76 ASP A C 1
ATOM 631 O O . ASP A 1 76 ? -18.074 1.526 12.938 1.00 42.00 76 ASP A O 1
ATOM 635 N N . LYS A 1 77 ? -18.949 0.558 14.753 1.00 43.59 77 LYS A N 1
ATOM 636 C CA . LYS A 1 77 ? -18.615 1.674 15.661 1.00 43.59 77 LYS A CA 1
ATOM 637 C C . LYS A 1 77 ? -17.135 1.738 16.037 1.00 43.59 77 LYS A C 1
ATOM 639 O O . LYS A 1 77 ? -16.635 2.829 16.282 1.00 43.59 77 LYS A O 1
ATOM 644 N N . ASN A 1 78 ? -16.422 0.614 16.087 1.00 46.19 78 ASN A N 1
ATOM 645 C CA . ASN A 1 78 ? -14.992 0.604 16.410 1.00 46.19 78 ASN A CA 1
ATOM 646 C C . ASN A 1 78 ? -14.114 0.989 15.211 1.00 46.19 78 ASN A C 1
ATOM 648 O O . ASN A 1 78 ? -13.043 1.555 15.423 1.00 46.19 78 ASN A O 1
ATOM 652 N N . ILE A 1 79 ? -14.581 0.788 13.973 1.00 49.88 79 ILE A N 1
ATOM 653 C CA . ILE A 1 79 ? -13.968 1.392 12.776 1.00 49.88 79 ILE A CA 1
ATOM 654 C C . ILE A 1 79 ? -13.995 2.928 12.867 1.00 49.88 79 ILE A C 1
ATOM 656 O O . ILE A 1 79 ? -12.999 3.573 12.549 1.00 49.88 79 ILE A O 1
ATOM 660 N N . GLN A 1 80 ? -15.079 3.517 13.390 1.00 47.41 80 GLN A N 1
ATOM 661 C CA . GLN A 1 80 ? -15.186 4.971 13.607 1.00 47.41 80 GLN A CA 1
ATOM 662 C C . GLN A 1 80 ? -14.231 5.515 14.687 1.00 47.41 80 GLN A C 1
ATOM 664 O O . GLN A 1 80 ? -14.044 6.726 14.767 1.00 47.41 80 GLN A O 1
ATOM 669 N N . ASN A 1 81 ? -13.617 4.650 15.504 1.00 50.47 81 ASN A N 1
ATOM 670 C CA . ASN A 1 81 ? -12.640 5.045 16.524 1.00 50.47 81 ASN A CA 1
ATOM 671 C C . ASN A 1 81 ? -11.190 5.025 16.018 1.00 50.47 81 ASN A C 1
ATOM 673 O O . ASN A 1 81 ? -10.277 5.341 16.785 1.00 50.47 81 ASN A O 1
ATOM 677 N N . ILE A 1 82 ? -10.943 4.638 14.762 1.00 61.56 82 ILE A N 1
ATOM 678 C CA . ILE A 1 82 ? -9.613 4.776 14.174 1.00 61.56 82 ILE A CA 1
ATOM 679 C C . ILE A 1 82 ? -9.481 6.209 13.669 1.00 61.56 82 ILE A C 1
ATOM 681 O O . ILE A 1 82 ? -9.975 6.568 12.602 1.00 61.56 82 ILE A O 1
ATOM 685 N N . ASP A 1 83 ? -8.833 7.040 14.479 1.00 67.00 83 ASP A N 1
ATOM 686 C CA . ASP A 1 83 ? -8.542 8.416 14.110 1.00 67.00 83 ASP A CA 1
ATOM 687 C C . ASP A 1 83 ? -7.409 8.457 13.072 1.00 67.00 83 ASP A C 1
ATOM 689 O O . ASP A 1 83 ? -6.233 8.292 13.398 1.00 67.00 83 ASP A O 1
ATOM 693 N N . PHE A 1 84 ? -7.775 8.662 11.806 1.00 75.25 84 PHE A N 1
ATOM 694 C CA . PHE A 1 84 ? -6.836 8.907 10.709 1.00 75.25 84 PHE A CA 1
ATOM 695 C C . PHE A 1 84 ? -6.573 10.400 10.473 1.00 75.25 84 PHE A C 1
ATOM 697 O O . PHE A 1 84 ? -5.930 10.757 9.489 1.00 75.25 84 PHE A O 1
ATOM 704 N N . LYS A 1 85 ? -7.058 11.300 11.337 1.00 78.00 85 LYS A N 1
ATOM 705 C CA . LYS A 1 85 ? -7.000 12.747 11.100 1.00 78.00 85 LYS A CA 1
ATOM 706 C C . LYS A 1 85 ? -5.584 13.260 10.876 1.00 78.00 85 LYS A C 1
ATOM 708 O O . LYS A 1 85 ? -5.370 14.041 9.959 1.00 78.00 85 LYS A O 1
ATOM 713 N N . GLU A 1 86 ? -4.616 12.808 11.667 1.00 77.06 86 GLU A N 1
ATOM 714 C CA . GLU A 1 86 ? -3.219 13.224 11.515 1.00 77.06 86 GLU A CA 1
ATOM 715 C C . GLU A 1 86 ? -2.601 12.784 10.170 1.00 77.06 86 GLU A C 1
ATOM 717 O O . GLU A 1 86 ? -2.130 13.659 9.434 1.00 77.06 86 GLU A O 1
ATOM 722 N N . PRO A 1 87 ? -2.629 11.492 9.776 1.00 74.94 87 PRO A N 1
ATOM 723 C CA . PRO A 1 87 ? -2.138 11.088 8.458 1.00 74.94 87 PRO A CA 1
ATOM 724 C C . PRO A 1 87 ? -2.927 11.726 7.302 1.00 74.94 87 PRO A C 1
ATOM 726 O O . PRO A 1 87 ? -2.325 12.098 6.295 1.00 74.94 87 PRO A O 1
ATOM 729 N N . ILE A 1 88 ? -4.238 11.945 7.451 1.00 77.88 88 ILE A N 1
ATOM 730 C CA . ILE A 1 88 ? -5.049 12.664 6.454 1.00 77.88 88 ILE A CA 1
ATOM 731 C C . ILE A 1 88 ? -4.602 14.119 6.329 1.00 77.88 88 ILE A C 1
ATOM 733 O O . ILE A 1 88 ? -4.393 14.591 5.217 1.00 77.88 88 ILE A O 1
ATOM 737 N N . ASP A 1 89 ? -4.396 14.829 7.438 1.00 81.69 89 ASP A N 1
ATOM 738 C CA . ASP A 1 89 ? -3.945 16.222 7.422 1.00 81.69 89 ASP A CA 1
ATOM 739 C C . ASP A 1 89 ? -2.588 16.359 6.712 1.00 81.69 89 ASP A C 1
ATOM 741 O O . ASP A 1 89 ? -2.329 17.364 6.042 1.00 81.69 89 ASP A O 1
ATOM 745 N N . ILE A 1 90 ? -1.708 15.358 6.836 1.00 81.31 90 ILE A N 1
ATOM 746 C CA . ILE A 1 90 ? -0.436 15.297 6.103 1.00 81.31 90 ILE A CA 1
ATOM 747 C C . ILE A 1 90 ? -0.692 15.144 4.600 1.00 81.31 90 ILE A C 1
ATOM 749 O O . ILE A 1 90 ? -0.155 15.921 3.805 1.00 81.31 90 ILE A O 1
ATOM 753 N N . ILE A 1 91 ? -1.536 14.191 4.208 1.00 79.38 91 ILE A N 1
ATOM 754 C CA . ILE A 1 91 ? -1.872 13.919 2.805 1.00 79.38 91 ILE A CA 1
ATOM 755 C C . ILE A 1 91 ? -2.573 15.120 2.162 1.00 79.38 91 ILE A C 1
ATOM 757 O O . ILE A 1 91 ? -2.196 15.544 1.073 1.00 79.38 91 ILE A O 1
ATOM 761 N N . ASP A 1 92 ? -3.510 15.755 2.859 1.00 78.44 92 ASP A N 1
ATOM 762 C CA . ASP A 1 92 ? -4.199 16.964 2.412 1.00 78.44 92 ASP A CA 1
ATOM 763 C C . ASP A 1 92 ? -3.244 18.135 2.201 1.00 78.44 92 ASP A C 1
ATOM 765 O O . ASP A 1 92 ? -3.355 18.864 1.212 1.00 78.44 92 ASP A O 1
ATOM 769 N N . LYS A 1 93 ? -2.283 18.333 3.112 1.00 80.81 93 LYS A N 1
ATOM 770 C CA . LYS A 1 93 ? -1.240 19.357 2.949 1.00 80.81 93 LYS A CA 1
ATOM 771 C C . LYS A 1 93 ? -0.379 19.090 1.721 1.00 80.81 93 LYS A C 1
ATOM 773 O O . LYS A 1 93 ? 0.046 20.044 1.072 1.00 80.81 93 LYS A O 1
ATOM 778 N N . ILE A 1 94 ? -0.105 17.825 1.419 1.00 76.44 94 ILE A N 1
ATOM 779 C CA . ILE A 1 94 ? 0.660 17.412 0.243 1.00 76.44 94 ILE A CA 1
ATOM 780 C C . ILE A 1 94 ? -0.161 17.667 -1.029 1.00 76.44 94 ILE A C 1
ATOM 782 O O . ILE A 1 94 ? 0.305 18.386 -1.909 1.00 76.44 94 ILE A O 1
ATOM 786 N N . ILE A 1 95 ? -1.417 17.219 -1.075 1.00 73.44 95 ILE A N 1
ATOM 787 C CA . ILE A 1 95 ? -2.312 17.408 -2.227 1.00 73.44 95 ILE A CA 1
ATOM 788 C C . ILE A 1 95 ? -2.553 18.890 -2.521 1.00 73.44 95 ILE A C 1
ATOM 790 O O . ILE A 1 95 ? -2.471 19.310 -3.671 1.00 73.44 95 ILE A O 1
ATOM 794 N N . LYS A 1 96 ? -2.769 19.727 -1.500 1.00 74.62 96 LYS A N 1
ATOM 795 C CA . LYS A 1 96 ? -2.940 21.181 -1.687 1.00 74.62 96 LYS A CA 1
ATOM 796 C C . LYS A 1 96 ? -1.722 21.857 -2.324 1.00 74.62 96 LYS A C 1
ATOM 798 O O . LYS A 1 96 ? -1.866 22.901 -2.955 1.00 74.62 96 LYS A O 1
ATOM 803 N N . LYS A 1 97 ? -0.520 21.289 -2.177 1.00 68.94 97 LYS A N 1
ATOM 804 C CA . LYS A 1 97 ? 0.683 21.788 -2.866 1.00 68.94 97 LYS A CA 1
ATOM 805 C C . LYS A 1 97 ? 0.712 21.398 -4.350 1.00 68.94 97 LYS A C 1
ATOM 807 O O . LYS A 1 97 ? 1.481 21.995 -5.101 1.00 68.94 97 LYS A O 1
ATOM 812 N N . PHE A 1 98 ? -0.104 20.435 -4.781 1.00 68.06 98 PHE A N 1
ATOM 813 C CA . PHE A 1 98 ? -0.073 19.855 -6.128 1.00 68.06 98 PHE A CA 1
ATOM 814 C C . PHE A 1 98 ? -0.920 20.596 -7.163 1.00 68.06 98 PHE A C 1
ATOM 816 O O . PHE A 1 98 ? -0.619 20.494 -8.352 1.00 68.06 98 PHE A O 1
ATOM 823 N N . ASP A 1 99 ? -1.879 21.420 -6.728 1.00 58.53 99 ASP A N 1
ATOM 824 C CA . ASP A 1 99 ? -2.836 22.169 -7.567 1.00 58.53 99 ASP A CA 1
ATOM 825 C C . ASP A 1 99 ? -2.214 23.123 -8.607 1.00 58.53 99 ASP A C 1
ATOM 827 O O . ASP A 1 99 ? -2.932 23.800 -9.342 1.00 58.53 99 ASP A O 1
ATOM 831 N N . ARG A 1 100 ? -0.881 23.240 -8.683 1.00 53.03 100 ARG A N 1
ATOM 832 C CA . ARG A 1 100 ? -0.219 24.205 -9.571 1.00 53.03 100 ARG A CA 1
ATOM 833 C C . ARG A 1 100 ? 0.866 23.654 -10.496 1.00 53.03 100 ARG A C 1
ATOM 835 O O . ARG A 1 100 ? 1.250 24.412 -11.383 1.00 53.03 100 ARG A O 1
ATOM 842 N N . LYS A 1 101 ? 1.385 22.421 -10.332 1.00 58.50 101 LYS A N 1
ATOM 843 C CA . LYS A 1 101 ? 2.595 21.988 -11.084 1.00 58.50 101 LYS A CA 1
ATOM 844 C C . LYS A 1 101 ? 2.765 20.504 -11.469 1.00 58.50 101 LYS A C 1
ATOM 846 O O . LYS A 1 101 ? 3.811 20.204 -12.020 1.00 58.50 101 LYS A O 1
ATOM 851 N N . GLY A 1 102 ? 1.800 19.603 -11.253 1.00 60.66 102 GLY A N 1
ATOM 852 C CA . GLY A 1 102 ? 1.980 18.182 -11.621 1.00 60.66 102 GLY A CA 1
ATOM 853 C C . GLY A 1 102 ? 3.088 17.525 -10.790 1.00 60.66 102 GLY A C 1
ATOM 854 O O . GLY A 1 102 ? 4.252 17.498 -11.168 1.00 60.66 102 GLY A O 1
ATOM 855 N N . VAL A 1 103 ? 2.739 17.075 -9.589 1.00 65.56 103 VAL A N 1
ATOM 856 C CA . VAL A 1 103 ? 3.711 16.662 -8.569 1.00 65.56 103 VAL A CA 1
ATOM 857 C C . VAL A 1 103 ? 3.365 15.257 -8.078 1.00 65.56 103 VAL A C 1
ATOM 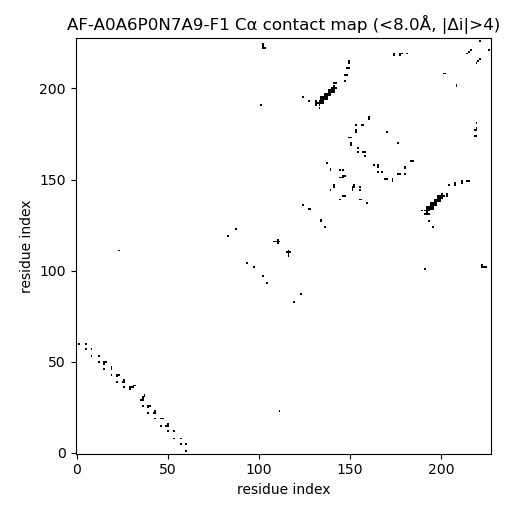859 O O . VAL A 1 103 ? 2.192 14.895 -8.024 1.00 65.56 103 VAL A O 1
ATOM 862 N N . SER A 1 104 ? 4.381 14.479 -7.708 1.00 72.75 104 SER A N 1
ATOM 863 C CA . SER A 1 104 ? 4.258 13.131 -7.151 1.00 72.75 104 SER A CA 1
ATOM 864 C C . SER A 1 104 ? 4.535 13.120 -5.635 1.00 72.75 104 SER A C 1
ATOM 866 O O . SER A 1 104 ? 5.335 13.913 -5.133 1.00 72.75 104 SER A O 1
ATOM 868 N N . ALA A 1 105 ? 3.879 12.228 -4.879 1.00 75.31 105 ALA A N 1
ATOM 869 C CA . ALA A 1 105 ? 4.210 11.941 -3.473 1.00 75.31 105 ALA A CA 1
ATOM 870 C C . ALA A 1 105 ? 4.313 10.440 -3.195 1.00 75.31 105 ALA A C 1
ATOM 872 O O . ALA A 1 105 ? 3.472 9.663 -3.641 1.00 75.31 105 ALA A O 1
ATOM 873 N N . PHE A 1 106 ? 5.342 10.071 -2.432 1.00 79.31 106 PHE A N 1
ATOM 874 C CA . PHE A 1 106 ? 5.626 8.706 -2.012 1.00 79.31 106 PHE A CA 1
ATOM 875 C C . PHE A 1 106 ? 5.343 8.572 -0.522 1.00 79.31 106 PHE A C 1
ATOM 877 O O . PHE A 1 106 ? 5.732 9.436 0.267 1.00 79.31 106 PHE A O 1
ATOM 884 N N . PHE A 1 107 ? 4.676 7.485 -0.152 1.00 79.88 107 PHE A N 1
ATOM 885 C CA . PHE A 1 107 ? 4.300 7.187 1.222 1.00 79.88 107 PHE A CA 1
ATOM 886 C C . PHE A 1 107 ? 4.721 5.760 1.556 1.00 79.88 107 PHE A C 1
ATOM 888 O O . PHE A 1 107 ? 4.454 4.841 0.786 1.00 79.88 107 PHE A O 1
ATOM 895 N N . LEU A 1 108 ? 5.335 5.583 2.724 1.00 78.31 108 LEU A N 1
ATOM 896 C CA .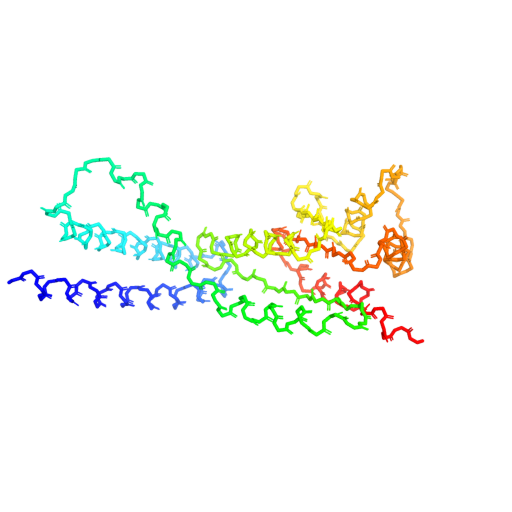 LEU A 1 108 ? 5.528 4.276 3.343 1.00 78.31 108 LEU A CA 1
ATOM 897 C C . LEU A 1 108 ? 4.526 4.157 4.482 1.00 78.31 108 LEU A C 1
ATOM 899 O O . LEU A 1 108 ? 4.491 5.010 5.370 1.00 78.31 108 LEU A O 1
ATOM 903 N N . ILE A 1 109 ? 3.691 3.124 4.427 1.00 76.81 109 ILE A N 1
ATOM 904 C CA . ILE A 1 109 ? 2.664 2.867 5.433 1.00 76.81 109 ILE A CA 1
ATOM 905 C C . ILE A 1 109 ? 3.033 1.570 6.131 1.00 76.81 109 ILE A C 1
ATOM 907 O O . ILE A 1 109 ? 2.993 0.494 5.541 1.00 76.81 109 ILE A O 1
ATOM 911 N N . GLU A 1 110 ? 3.403 1.688 7.398 1.00 68.31 110 GLU A N 1
ATOM 912 C CA . GLU A 1 110 ? 3.737 0.542 8.228 1.00 68.31 110 GLU A CA 1
ATOM 913 C C . GLU A 1 110 ? 2.452 -0.142 8.714 1.00 68.31 110 GLU A C 1
ATOM 915 O O . GLU A 1 110 ? 1.557 0.497 9.277 1.00 68.31 110 GLU A O 1
ATOM 920 N N . ASN A 1 111 ? 2.347 -1.457 8.520 1.00 66.00 111 ASN A N 1
ATOM 921 C CA . ASN A 1 111 ? 1.174 -2.230 8.927 1.00 66.00 111 ASN A CA 1
ATOM 922 C C . ASN A 1 111 ? 1.375 -2.852 10.322 1.00 66.00 111 ASN A C 1
ATOM 924 O O . ASN A 1 111 ? 1.297 -4.063 10.500 1.00 66.00 111 ASN A O 1
ATOM 928 N N . THR A 1 112 ? 1.675 -2.019 11.324 1.00 56.88 112 THR A N 1
ATOM 929 C CA . THR A 1 112 ? 2.108 -2.475 12.667 1.00 56.88 112 THR A CA 1
ATOM 930 C C . THR A 1 112 ? 1.005 -3.044 13.548 1.00 56.88 112 THR A C 1
ATOM 932 O O . THR A 1 112 ? 1.281 -3.768 14.500 1.00 56.88 112 THR A O 1
ATOM 935 N N . LYS A 1 113 ? -0.260 -2.714 13.279 1.00 53.81 113 LYS A N 1
ATOM 936 C CA . LYS A 1 113 ? -1.414 -3.194 14.054 1.00 53.81 113 LYS A CA 1
ATOM 937 C C . LYS A 1 113 ? -2.376 -3.872 13.102 1.00 53.81 113 LYS A C 1
ATOM 939 O O . LYS A 1 113 ? -2.691 -3.259 12.092 1.00 53.81 113 LYS A O 1
ATOM 944 N N . ALA A 1 114 ? -2.855 -5.059 13.488 1.00 53.22 114 ALA A N 1
ATOM 945 C CA . ALA A 1 114 ? -3.597 -6.107 12.762 1.00 53.22 114 ALA A CA 1
ATOM 946 C C . ALA A 1 114 ? -4.352 -5.798 11.443 1.00 53.22 114 ALA A C 1
ATOM 948 O O . ALA A 1 114 ? -4.596 -6.740 10.706 1.00 53.22 114 ALA A O 1
ATOM 949 N N . THR A 1 115 ? -4.715 -4.559 11.121 1.00 59.22 115 THR A N 1
ATOM 950 C CA . THR A 1 115 ? -5.271 -4.109 9.828 1.00 59.22 115 THR A CA 1
ATOM 951 C C . THR A 1 115 ? -5.184 -2.582 9.612 1.00 59.22 115 THR A C 1
ATOM 953 O O . THR A 1 115 ? -5.742 -2.066 8.644 1.00 59.22 115 THR A O 1
ATOM 956 N N . LYS A 1 116 ? -4.535 -1.807 10.498 1.00 66.56 116 LYS A N 1
ATOM 957 C CA . LYS A 1 116 ? -4.644 -0.332 10.497 1.00 66.56 116 LYS A CA 1
ATOM 958 C C . LYS A 1 116 ? -4.001 0.322 9.276 1.00 66.56 116 LYS A C 1
ATOM 960 O O . LYS A 1 116 ? -4.533 1.321 8.801 1.00 66.56 116 LYS A O 1
ATOM 965 N N . GLY A 1 117 ? -2.906 -0.244 8.766 1.00 73.56 117 GLY A N 1
ATOM 966 C CA . GLY A 1 117 ? -2.278 0.233 7.535 1.00 73.56 117 GLY A CA 1
ATOM 967 C C . GLY A 1 117 ? -3.208 0.052 6.337 1.00 73.56 117 GLY A C 1
ATOM 968 O O . GLY A 1 117 ? -3.447 1.000 5.599 1.00 73.56 117 GLY A O 1
ATOM 969 N N . ASN A 1 118 ? -3.830 -1.124 6.217 1.00 75.38 118 ASN A N 1
ATOM 970 C CA . ASN A 1 118 ? -4.777 -1.422 5.135 1.00 75.38 118 ASN A CA 1
ATOM 971 C C . ASN A 1 118 ? -6.000 -0.496 5.178 1.00 75.38 118 ASN A C 1
ATOM 973 O O . ASN A 1 118 ? -6.388 0.057 4.156 1.00 75.38 118 ASN A O 1
ATOM 977 N N . LEU A 1 119 ? -6.561 -0.263 6.370 1.00 78.81 119 LEU A N 1
ATOM 978 C CA . LEU A 1 119 ? -7.692 0.654 6.540 1.00 78.81 119 LEU A CA 1
ATOM 979 C C . LEU A 1 119 ? -7.327 2.104 6.185 1.00 78.81 119 LEU A C 1
ATOM 981 O O . LE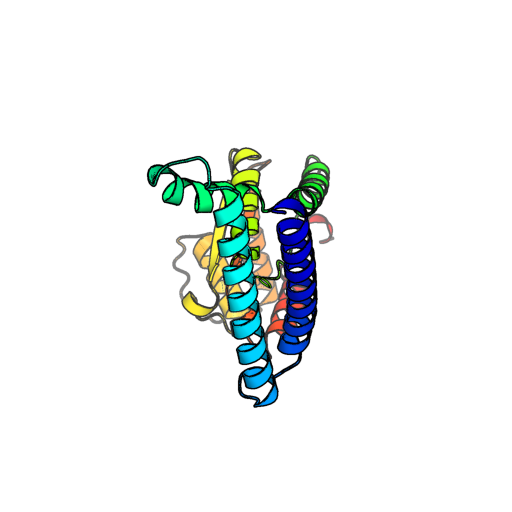U A 1 119 ? -8.153 2.818 5.618 1.00 78.81 119 LEU A O 1
ATOM 985 N N . LEU A 1 120 ? -6.096 2.537 6.479 1.00 81.56 120 LEU A N 1
ATOM 986 C CA . LEU A 1 120 ? -5.602 3.845 6.050 1.00 81.56 120 LEU A CA 1
ATOM 987 C C . LEU A 1 120 ? -5.464 3.910 4.522 1.00 81.56 120 LEU A C 1
ATOM 989 O O . LEU A 1 120 ? -5.877 4.897 3.924 1.00 81.56 120 LEU A O 1
ATOM 993 N N . VAL A 1 121 ? -4.925 2.868 3.884 1.00 84.56 121 VAL A N 1
ATOM 994 C CA . VAL A 1 121 ? -4.799 2.787 2.417 1.00 84.56 121 VAL A CA 1
ATOM 995 C C . VAL A 1 121 ? -6.169 2.848 1.742 1.00 84.56 121 VAL A C 1
ATOM 997 O O . VAL A 1 121 ? -6.355 3.651 0.827 1.00 84.56 121 VAL A O 1
ATOM 1000 N N . ASP A 1 122 ? -7.142 2.069 2.226 1.00 82.75 122 ASP A N 1
ATOM 1001 C CA . ASP A 1 122 ? -8.521 2.095 1.728 1.00 82.75 122 ASP A CA 1
ATOM 1002 C C . ASP A 1 122 ? -9.130 3.496 1.849 1.00 82.75 122 ASP A C 1
ATOM 1004 O O . ASP A 1 122 ? -9.722 4.008 0.897 1.00 82.75 122 ASP A O 1
ATOM 1008 N N . TYR A 1 123 ? -8.927 4.151 2.995 1.00 82.06 123 TYR A N 1
ATOM 1009 C CA . TYR A 1 123 ? -9.409 5.509 3.216 1.00 82.06 123 TYR A CA 1
ATOM 1010 C C . TYR A 1 123 ? -8.761 6.517 2.256 1.00 82.06 123 TYR A C 1
ATOM 1012 O O . TYR A 1 123 ? -9.456 7.345 1.666 1.00 82.06 123 TYR A O 1
ATOM 1020 N N . ILE A 1 124 ? -7.436 6.454 2.080 1.00 83.62 124 ILE A N 1
ATOM 1021 C CA . ILE A 1 124 ? -6.695 7.329 1.162 1.00 83.62 124 ILE A CA 1
ATOM 1022 C C . ILE A 1 124 ? -7.201 7.131 -0.263 1.00 83.62 124 ILE A C 1
ATOM 1024 O O . ILE A 1 124 ? -7.496 8.111 -0.943 1.00 83.62 124 ILE A O 1
ATOM 1028 N N . ARG A 1 125 ? -7.349 5.883 -0.716 1.00 84.50 125 ARG A N 1
ATOM 1029 C CA . ARG A 1 125 ? -7.879 5.567 -2.047 1.00 84.50 125 ARG A CA 1
ATOM 1030 C C . ARG A 1 125 ? -9.245 6.220 -2.262 1.00 84.50 125 ARG A C 1
ATOM 1032 O O . ARG A 1 125 ? -9.454 6.893 -3.275 1.00 84.50 125 ARG A O 1
ATOM 1039 N N . ASP A 1 126 ? -10.151 6.063 -1.302 1.00 83.06 126 ASP A N 1
ATOM 1040 C CA . ASP A 1 126 ? -11.498 6.624 -1.375 1.00 83.06 126 ASP A CA 1
ATOM 1041 C C . ASP A 1 126 ? -11.481 8.159 -1.392 1.00 83.06 126 ASP A C 1
ATOM 1043 O O . ASP A 1 126 ? -12.211 8.780 -2.168 1.00 83.06 126 ASP A O 1
ATOM 1047 N N . ASP A 1 127 ? -10.641 8.790 -0.575 1.00 82.38 127 ASP A N 1
ATOM 1048 C CA . ASP A 1 127 ? -10.478 10.244 -0.541 1.00 82.38 127 ASP A CA 1
ATOM 1049 C C . ASP A 1 127 ? -9.894 10.799 -1.855 1.00 82.38 127 ASP A C 1
ATOM 1051 O O . ASP A 1 127 ? -10.445 11.734 -2.446 1.00 82.38 127 ASP A O 1
ATOM 1055 N N . LEU A 1 128 ? -8.841 10.171 -2.384 1.00 80.75 128 LEU A N 1
ATOM 1056 C CA . LEU A 1 128 ? -8.222 10.552 -3.656 1.00 80.75 128 LEU A CA 1
ATOM 1057 C C . LEU A 1 128 ? -9.187 10.393 -4.838 1.00 80.75 128 LEU A C 1
ATOM 1059 O O . LEU A 1 128 ? -9.221 11.252 -5.725 1.00 80.75 128 LEU A O 1
ATOM 1063 N N . SER A 1 129 ? -10.015 9.343 -4.833 1.00 80.88 129 SER A N 1
ATOM 1064 C CA . SER A 1 129 ? -11.022 9.115 -5.877 1.00 80.88 129 SER A CA 1
ATOM 1065 C C . SER A 1 129 ? -12.073 10.231 -5.950 1.00 80.88 129 SER A C 1
ATOM 1067 O O . SER A 1 129 ? -12.554 10.563 -7.032 1.00 80.88 129 SER A O 1
ATOM 1069 N N . LYS A 1 130 ? -12.391 10.872 -4.816 1.00 81.25 130 LYS A N 1
ATOM 1070 C CA . LYS A 1 130 ? -13.339 11.998 -4.744 1.00 81.25 130 LYS A CA 1
ATOM 1071 C C . LYS A 1 130 ? -12.724 13.311 -5.227 1.00 81.25 130 LYS A C 1
ATOM 1073 O O . LYS A 1 130 ? -13.452 14.197 -5.673 1.00 81.25 130 LYS A O 1
ATOM 1078 N N . LYS A 1 131 ? -11.399 13.447 -5.136 1.00 77.06 131 LYS A N 1
ATOM 1079 C CA . LYS A 1 131 ? -10.662 14.672 -5.483 1.00 77.06 131 LYS A CA 1
ATOM 1080 C C . LYS A 1 131 ? -10.389 14.821 -6.979 1.00 77.06 131 LYS A C 1
ATOM 1082 O O . LYS A 1 131 ? -10.241 15.948 -7.444 1.00 77.06 131 LYS A O 1
ATOM 1087 N N . SER A 1 132 ? -10.362 13.728 -7.746 1.00 74.56 132 SER A N 1
ATOM 1088 C CA . SER A 1 132 ? -10.194 13.774 -9.204 1.00 74.56 132 SER A CA 1
ATOM 1089 C C . SER A 1 132 ? -11.210 12.895 -9.929 1.00 74.56 132 SER A C 1
ATOM 1091 O O . SER A 1 132 ? -11.354 11.710 -9.640 1.00 74.56 132 SER A O 1
ATOM 1093 N N . LYS A 1 133 ? -11.854 13.465 -10.957 1.00 73.75 133 LYS A N 1
ATOM 1094 C CA . LYS A 1 133 ? -12.728 12.725 -11.887 1.00 73.75 133 LYS A CA 1
ATOM 1095 C C . LYS A 1 133 ? -11.961 11.713 -12.748 1.00 73.75 133 LYS A C 1
ATOM 1097 O O . LYS A 1 133 ? -12.580 10.832 -13.336 1.00 73.75 133 LYS A O 1
ATOM 1102 N N . HIS A 1 134 ? -10.637 11.850 -12.826 1.00 76.50 134 HIS A N 1
ATOM 1103 C CA . HIS A 1 134 ? -9.739 11.000 -13.604 1.00 76.50 134 HIS A CA 1
ATOM 1104 C C . HIS A 1 134 ? -8.715 10.343 -12.673 1.00 76.50 134 HIS A C 1
ATOM 1106 O O . HIS A 1 134 ? -7.505 10.507 -12.832 1.00 76.50 134 HIS A O 1
ATOM 1112 N N . SER A 1 135 ? -9.219 9.632 -11.663 1.00 81.25 135 SER A N 1
ATOM 1113 C CA . SER A 1 135 ? -8.401 8.820 -10.768 1.00 81.25 135 SER A CA 1
ATOM 1114 C C . SER A 1 135 ? -8.186 7.420 -11.352 1.00 81.25 135 SER A C 1
ATOM 1116 O O . SER A 1 135 ? -9.119 6.772 -11.828 1.00 81.25 135 SER A O 1
ATOM 1118 N N . LYS A 1 136 ? -6.936 6.955 -11.334 1.00 82.56 136 LYS A N 1
ATOM 1119 C CA . LYS A 1 136 ? -6.553 5.572 -11.632 1.00 82.56 136 LYS A CA 1
ATOM 1120 C C . LYS A 1 136 ? -5.857 4.989 -10.409 1.00 82.56 136 LYS A C 1
ATOM 1122 O O . LYS A 1 136 ? -4.971 5.629 -9.845 1.00 82.56 136 LYS A O 1
ATOM 1127 N N . HIS A 1 137 ? -6.246 3.782 -10.020 1.00 85.88 137 HIS A N 1
ATOM 1128 C CA . HIS A 1 137 ? -5.622 3.033 -8.932 1.00 85.88 137 HIS A CA 1
ATOM 1129 C C . HIS A 1 137 ? -5.065 1.726 -9.482 1.00 85.88 137 HIS A C 1
ATOM 1131 O O . HIS A 1 137 ? -5.764 1.003 -10.193 1.00 85.88 137 HIS A O 1
ATOM 1137 N N . TYR A 1 138 ? -3.807 1.450 -9.159 1.00 85.25 138 TYR A N 1
ATOM 1138 C CA . TYR A 1 138 ? -3.113 0.231 -9.539 1.00 85.25 138 TYR A CA 1
ATOM 1139 C C . TYR A 1 138 ? -2.565 -0.438 -8.287 1.00 85.25 138 TYR A C 1
ATOM 1141 O O . TYR A 1 138 ? -1.625 0.063 -7.670 1.00 85.25 138 TYR A O 1
ATOM 1149 N N . GLN A 1 139 ? -3.162 -1.570 -7.928 1.00 87.00 139 GLN A N 1
ATOM 1150 C CA . GLN A 1 139 ? -2.689 -2.407 -6.836 1.00 87.00 139 GLN A CA 1
ATOM 1151 C C . GLN A 1 139 ? -1.739 -3.472 -7.384 1.00 87.00 139 GLN A C 1
ATOM 1153 O O . GLN A 1 139 ? -2.123 -4.314 -8.195 1.00 87.00 139 GLN A O 1
ATOM 1158 N N . ILE A 1 140 ? -0.490 -3.424 -6.937 1.00 86.44 140 ILE A N 1
ATOM 1159 C CA . ILE A 1 140 ? 0.594 -4.303 -7.356 1.00 86.44 140 ILE A CA 1
ATOM 1160 C C . ILE A 1 140 ? 1.006 -5.124 -6.139 1.00 86.44 140 ILE A C 1
ATOM 1162 O O . ILE A 1 140 ? 1.724 -4.665 -5.252 1.00 86.44 140 ILE A O 1
ATOM 1166 N N . ASN A 1 141 ? 0.534 -6.365 -6.103 1.00 87.38 141 ASN A N 1
ATOM 1167 C CA . ASN A 1 141 ? 0.912 -7.317 -5.072 1.00 87.38 141 ASN A CA 1
ATOM 1168 C C . ASN A 1 141 ? 2.211 -8.027 -5.465 1.00 87.38 141 ASN A C 1
ATOM 1170 O O . ASN A 1 141 ? 2.259 -8.670 -6.518 1.00 87.38 141 ASN A O 1
ATOM 1174 N N . LEU A 1 142 ? 3.253 -7.918 -4.638 1.00 85.75 142 LEU A N 1
ATOM 1175 C CA . LEU A 1 142 ? 4.573 -8.449 -4.979 1.00 85.75 142 LEU A CA 1
ATOM 1176 C C . LEU A 1 142 ? 4.587 -9.977 -5.084 1.00 85.75 142 LEU A C 1
ATOM 1178 O O . LEU A 1 142 ? 5.200 -10.517 -6.003 1.00 85.75 142 LEU A O 1
ATOM 1182 N N . ILE A 1 143 ? 3.855 -10.670 -4.210 1.00 83.62 143 ILE A N 1
ATOM 1183 C CA . ILE A 1 143 ? 3.772 -12.134 -4.214 1.00 83.62 143 ILE A CA 1
ATOM 1184 C C . ILE A 1 143 ? 3.004 -12.618 -5.447 1.00 83.62 143 ILE A C 1
ATOM 1186 O O . ILE A 1 143 ? 3.491 -13.461 -6.194 1.00 83.62 143 ILE A O 1
ATOM 1190 N N . ALA A 1 144 ? 1.815 -12.064 -5.695 1.00 83.12 144 ALA A N 1
ATOM 1191 C CA . ALA A 1 144 ? 0.947 -12.488 -6.791 1.00 83.12 144 ALA A CA 1
ATOM 1192 C C . ALA A 1 144 ? 1.561 -12.222 -8.175 1.00 83.12 144 ALA A C 1
ATOM 1194 O O . ALA A 1 144 ? 1.264 -12.944 -9.125 1.00 83.12 144 ALA A O 1
ATOM 1195 N N . ASN A 1 145 ? 2.422 -11.206 -8.283 1.00 82.25 145 ASN A N 1
ATOM 1196 C CA . ASN A 1 145 ? 3.119 -10.856 -9.521 1.00 82.25 145 ASN A CA 1
ATOM 1197 C C . ASN A 1 145 ? 4.548 -11.429 -9.599 1.00 82.25 145 ASN A C 1
ATOM 1199 O O . ASN A 1 145 ? 5.252 -11.132 -10.560 1.00 82.25 145 ASN A O 1
ATOM 1203 N N . ASN A 1 146 ? 4.977 -12.250 -8.630 1.00 84.62 146 ASN A N 1
ATOM 1204 C CA . ASN A 1 146 ? 6.335 -12.809 -8.544 1.00 84.62 146 ASN A CA 1
ATOM 1205 C C . ASN A 1 146 ? 7.443 -11.744 -8.678 1.00 84.62 146 ASN A C 1
ATOM 1207 O O . ASN A 1 146 ? 8.437 -11.949 -9.376 1.00 84.62 146 ASN A O 1
ATOM 1211 N N . ILE A 1 147 ? 7.261 -10.594 -8.030 1.00 87.81 147 ILE A N 1
ATOM 1212 C CA . ILE A 1 147 ? 8.217 -9.487 -8.078 1.00 87.81 147 ILE A CA 1
ATOM 1213 C C . ILE A 1 147 ? 9.380 -9.792 -7.138 1.00 87.81 147 ILE A C 1
ATOM 1215 O O . ILE A 1 147 ? 9.194 -9.963 -5.935 1.00 87.81 147 ILE A O 1
ATOM 1219 N N . VAL A 1 148 ? 10.588 -9.857 -7.695 1.00 87.50 148 VAL A N 1
ATOM 1220 C CA . VAL A 1 148 ? 11.816 -10.238 -6.977 1.00 87.50 148 VAL A CA 1
ATOM 1221 C C . VAL A 1 148 ? 12.999 -9.303 -7.241 1.00 87.50 148 VAL A C 1
ATOM 1223 O O . VAL A 1 148 ? 14.063 -9.494 -6.644 1.00 87.50 148 VAL A O 1
ATOM 1226 N N . ASP A 1 149 ? 12.838 -8.343 -8.150 1.00 88.50 149 ASP A N 1
ATOM 1227 C CA . ASP A 1 149 ? 13.863 -7.409 -8.622 1.00 88.50 149 ASP A CA 1
ATOM 1228 C C . ASP A 1 149 ? 13.238 -6.210 -9.369 1.00 88.50 149 ASP A C 1
ATOM 1230 O O . ASP A 1 149 ? 12.019 -6.090 -9.521 1.00 88.50 149 ASP A O 1
ATOM 1234 N N . GLU A 1 150 ? 14.095 -5.304 -9.832 1.00 89.50 150 GLU A N 1
ATOM 1235 C CA . GLU A 1 150 ? 13.746 -4.087 -10.564 1.00 89.50 150 GLU A CA 1
ATOM 1236 C C . GLU A 1 150 ? 12.967 -4.397 -11.847 1.00 89.50 150 GLU A C 1
ATOM 1238 O O . GLU A 1 150 ? 11.988 -3.726 -12.180 1.00 89.50 150 GLU A O 1
ATOM 1243 N N . GLN A 1 151 ? 13.382 -5.437 -12.569 1.00 89.00 151 GLN A N 1
ATOM 1244 C CA . GLN A 1 151 ? 12.807 -5.786 -13.860 1.00 89.00 151 GLN A CA 1
ATOM 1245 C C . GLN A 1 151 ? 11.386 -6.335 -13.725 1.00 89.00 151 GLN A C 1
ATOM 1247 O O . GLN A 1 151 ? 10.489 -5.945 -14.480 1.00 89.00 151 GLN A O 1
ATOM 1252 N N . SER A 1 152 ? 11.172 -7.234 -12.765 1.00 89.12 152 SER A N 1
ATOM 1253 C CA . SER A 1 152 ? 9.855 -7.796 -12.465 1.00 89.12 152 SER A CA 1
ATOM 1254 C C . SER A 1 152 ? 8.890 -6.722 -11.951 1.00 89.12 152 SER A C 1
ATOM 1256 O O . SER A 1 152 ? 7.730 -6.710 -12.367 1.00 89.12 152 SER A O 1
ATOM 1258 N N . LEU A 1 153 ? 9.371 -5.748 -11.165 1.00 89.25 153 LEU A N 1
ATOM 1259 C CA . LEU A 1 153 ? 8.576 -4.589 -10.744 1.00 89.25 153 LEU A CA 1
ATOM 1260 C C . LEU A 1 153 ? 8.166 -3.704 -11.932 1.00 89.25 153 LEU A C 1
ATOM 1262 O O . LEU A 1 153 ? 6.985 -3.386 -12.085 1.00 89.25 153 LEU A O 1
ATOM 1266 N N . LEU A 1 154 ? 9.113 -3.333 -12.800 1.00 87.69 154 LEU A N 1
ATOM 1267 C CA . LEU A 1 154 ? 8.824 -2.531 -13.995 1.00 87.69 154 LEU A CA 1
ATOM 1268 C C . LEU A 1 154 ? 7.851 -3.235 -14.940 1.00 87.69 154 LEU A C 1
ATOM 1270 O O . LEU A 1 154 ? 6.934 -2.607 -15.467 1.00 87.69 154 LEU A O 1
ATOM 1274 N N . SER A 1 155 ? 8.024 -4.541 -15.128 1.00 85.19 155 SER A N 1
ATOM 1275 C CA . SER A 1 155 ? 7.139 -5.350 -15.969 1.00 85.19 155 SER A CA 1
ATOM 1276 C C . SER A 1 155 ? 5.720 -5.389 -15.404 1.00 85.19 155 SER A C 1
ATOM 1278 O O . SER A 1 155 ? 4.761 -5.198 -16.150 1.00 85.19 155 SER A O 1
ATOM 1280 N N . ALA A 1 156 ? 5.576 -5.553 -14.084 1.00 86.31 156 ALA A N 1
ATOM 1281 C CA . ALA A 1 156 ? 4.277 -5.494 -13.426 1.00 86.31 156 ALA A CA 1
ATOM 1282 C C . ALA A 1 156 ? 3.604 -4.132 -13.652 1.00 86.31 156 ALA A C 1
ATOM 1284 O O . ALA A 1 156 ? 2.467 -4.086 -14.114 1.00 86.31 156 ALA A O 1
ATOM 1285 N N . ILE A 1 157 ? 4.319 -3.025 -13.416 1.00 85.00 157 ILE A N 1
ATOM 1286 C CA . ILE A 1 157 ? 3.805 -1.667 -13.645 1.00 85.00 157 ILE A CA 1
ATOM 1287 C C . ILE A 1 157 ? 3.371 -1.485 -15.109 1.00 85.00 157 ILE A C 1
ATOM 1289 O O . ILE A 1 157 ? 2.254 -1.033 -15.363 1.00 85.00 157 ILE A O 1
ATOM 1293 N N . ALA A 1 158 ? 4.213 -1.877 -16.072 1.00 81.56 158 ALA A N 1
ATOM 1294 C CA . ALA A 1 158 ? 3.935 -1.748 -17.503 1.00 81.56 158 ALA A CA 1
ATOM 1295 C C . ALA A 1 158 ? 2.641 -2.467 -17.923 1.00 81.56 158 ALA A C 1
ATOM 1297 O O . ALA A 1 158 ? 1.825 -1.887 -18.649 1.00 81.56 158 ALA A O 1
ATOM 1298 N N . ASN A 1 159 ? 2.422 -3.681 -17.408 1.00 78.69 159 ASN A N 1
ATOM 1299 C CA . ASN A 1 159 ? 1.237 -4.496 -17.690 1.00 78.69 159 ASN A CA 1
ATOM 1300 C C . ASN A 1 159 ? -0.070 -3.832 -17.220 1.00 78.69 159 ASN A C 1
ATOM 1302 O O . ASN A 1 159 ? -1.126 -4.052 -17.811 1.00 78.69 159 ASN A O 1
ATOM 1306 N N . PHE A 1 160 ? -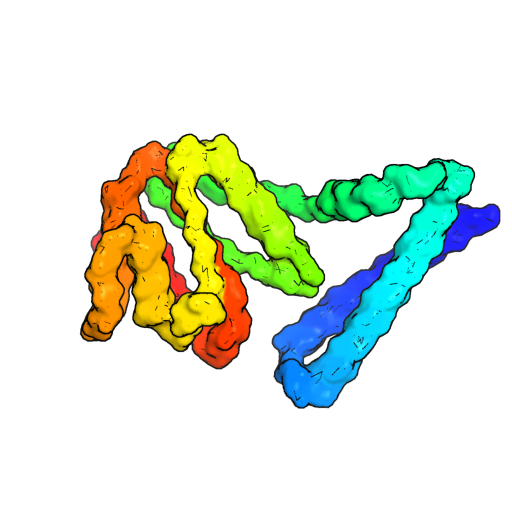0.020 -2.993 -16.182 1.00 73.44 160 PHE A N 1
ATOM 1307 C CA . PHE A 1 160 ? -1.195 -2.259 -15.701 1.00 73.44 160 PHE A CA 1
ATOM 1308 C C . PHE A 1 160 ? -1.553 -1.043 -16.566 1.00 73.44 160 PHE A C 1
ATOM 1310 O O . PHE A 1 160 ? -2.714 -0.634 -16.608 1.00 73.44 160 PHE A O 1
ATOM 1317 N N . ILE A 1 161 ? -0.578 -0.457 -17.263 1.00 68.06 161 ILE A N 1
ATOM 1318 C CA . ILE A 1 161 ? -0.750 0.796 -18.018 1.00 68.06 161 ILE A CA 1
ATOM 1319 C C . ILE A 1 161 ? -1.212 0.525 -19.448 1.00 68.06 161 ILE A C 1
ATOM 1321 O O . ILE A 1 161 ? -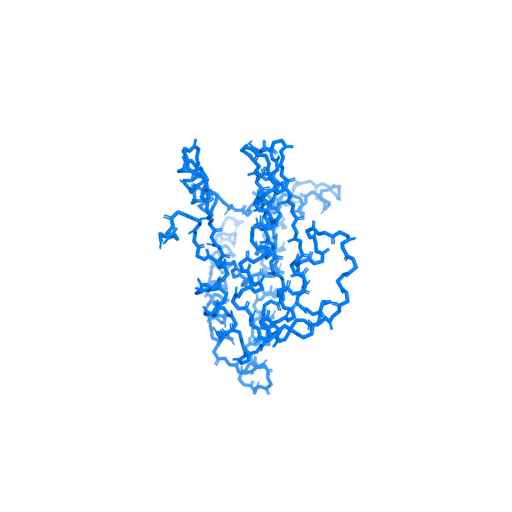1.899 1.348 -20.053 1.00 68.06 161 ILE A O 1
ATOM 1325 N N . SER A 1 162 ? -0.846 -0.633 -19.994 1.00 58.19 162 SER A N 1
ATOM 1326 C CA . SER A 1 162 ? -1.141 -1.020 -21.367 1.00 58.19 162 SER A CA 1
ATOM 1327 C C . SER A 1 162 ? -1.619 -2.469 -21.395 1.00 58.19 162 SER A C 1
ATOM 1329 O O . SER A 1 162 ? -0.916 -3.348 -20.916 1.00 58.19 162 SER A O 1
ATOM 1331 N N . LYS A 1 163 ? -2.731 -2.762 -22.086 1.00 48.56 163 LYS A N 1
ATOM 1332 C CA . LYS A 1 163 ? -2.955 -4.101 -22.677 1.00 48.56 163 LYS A CA 1
ATOM 1333 C C . LYS A 1 163 ? -2.003 -4.320 -23.865 1.00 48.56 163 LYS A C 1
ATOM 1335 O O . LYS A 1 163 ? -2.429 -4.753 -24.930 1.00 48.56 163 LYS A O 1
ATOM 1340 N N . SER A 1 164 ? -0.759 -3.870 -23.750 1.00 43.91 164 SER A N 1
ATOM 1341 C CA . SER A 1 164 ? 0.251 -4.190 -24.742 1.00 43.91 164 SER A CA 1
ATOM 1342 C C . SER A 1 164 ? 0.640 -5.631 -24.509 1.00 43.91 164 SER A C 1
ATOM 1344 O O . SER A 1 164 ? 0.815 -6.021 -23.358 1.00 43.91 164 SER A O 1
ATOM 1346 N N . ASP A 1 165 ? 0.792 -6.380 -25.591 1.00 40.88 165 ASP A N 1
ATOM 1347 C CA . ASP A 1 165 ? 1.495 -7.655 -25.617 1.00 40.88 165 ASP A CA 1
ATOM 1348 C C . ASP A 1 165 ? 2.951 -7.414 -25.175 1.00 40.88 165 ASP A C 1
ATOM 1350 O O . ASP A 1 165 ? 3.868 -7.286 -25.983 1.00 40.88 165 ASP A O 1
ATOM 1354 N N . SER A 1 166 ? 3.169 -7.220 -23.877 1.00 45.84 166 SER A N 1
ATOM 1355 C CA . SER A 1 166 ? 4.485 -7.217 -23.259 1.00 45.84 166 SER A CA 1
ATOM 1356 C C . SER A 1 166 ? 4.862 -8.673 -23.075 1.00 45.84 166 SER A C 1
ATOM 1358 O O . SER A 1 166 ? 4.783 -9.238 -21.985 1.00 45.84 166 SER A O 1
ATOM 1360 N N . ASP A 1 167 ? 5.289 -9.281 -24.180 1.00 43.44 167 ASP A N 1
ATOM 1361 C CA . ASP A 1 167 ? 6.240 -10.373 -24.091 1.00 43.44 167 ASP A CA 1
ATOM 1362 C C . ASP A 1 167 ? 7.334 -9.932 -23.116 1.00 43.44 167 ASP A C 1
ATOM 1364 O O . ASP A 1 167 ? 7.873 -8.826 -23.218 1.00 43.44 167 ASP A O 1
ATOM 1368 N N . THR A 1 168 ? 7.605 -10.784 -22.133 1.00 49.00 168 THR A N 1
ATOM 1369 C CA . THR A 1 168 ? 8.686 -10.678 -21.153 1.00 49.00 168 THR A CA 1
ATOM 1370 C C . THR A 1 168 ? 10.033 -10.616 -21.872 1.00 49.00 168 THR A C 1
ATOM 1372 O O . THR A 1 168 ? 10.775 -11.595 -21.917 1.00 49.00 168 THR A O 1
ATOM 1375 N N . GLN A 1 169 ? 10.348 -9.484 -22.494 1.00 56.09 169 GLN A N 1
ATOM 1376 C CA . GLN A 1 169 ? 11.666 -9.212 -23.029 1.00 56.09 169 GLN A CA 1
ATOM 1377 C C . GLN A 1 169 ? 12.547 -8.785 -21.868 1.00 56.09 169 GLN A C 1
ATOM 1379 O O . GLN A 1 169 ? 12.218 -7.875 -21.105 1.00 56.09 169 GLN A O 1
ATOM 1384 N N . ILE A 1 170 ? 13.665 -9.487 -21.717 1.00 59.12 170 ILE A N 1
ATOM 1385 C CA . ILE A 1 170 ? 14.742 -9.028 -20.855 1.00 59.12 170 ILE A CA 1
ATOM 1386 C C . ILE A 1 170 ? 15.249 -7.722 -21.450 1.00 59.12 170 ILE A C 1
ATOM 1388 O O . ILE A 1 170 ? 15.640 -7.692 -22.615 1.00 59.12 170 ILE A O 1
ATOM 1392 N N . VAL A 1 171 ? 15.152 -6.638 -20.680 1.00 70.12 171 VAL A N 1
ATOM 1393 C CA . VAL A 1 171 ? 15.561 -5.313 -21.142 1.00 70.12 171 VAL A CA 1
ATOM 1394 C C . VAL A 1 171 ? 16.970 -5.045 -20.641 1.00 70.12 171 VAL A C 1
ATOM 1396 O O . VAL A 1 171 ? 17.192 -4.962 -19.436 1.00 70.12 171 VAL A O 1
ATOM 1399 N N . ASP A 1 172 ? 17.910 -4.881 -21.570 1.00 71.62 172 ASP A N 1
ATOM 1400 C CA . ASP A 1 172 ? 19.332 -4.693 -21.255 1.00 71.62 172 ASP A CA 1
ATOM 1401 C C . ASP A 1 172 ? 19.613 -3.395 -20.475 1.00 71.62 172 ASP A C 1
ATOM 1403 O O . ASP A 1 172 ? 20.585 -3.320 -19.724 1.00 71.62 172 ASP A O 1
ATOM 1407 N N . ASN A 1 173 ? 18.752 -2.376 -20.613 1.00 83.25 173 ASN A N 1
ATOM 1408 C CA . ASN A 1 173 ? 18.833 -1.130 -19.849 1.00 83.25 173 ASN A CA 1
ATOM 1409 C C . ASN A 1 173 ? 17.547 -0.858 -19.049 1.00 83.25 173 ASN A C 1
ATOM 1411 O O . ASN A 1 173 ? 16.557 -0.336 -19.568 1.00 83.25 173 ASN A O 1
ATOM 1415 N N . LEU A 1 174 ? 17.591 -1.164 -17.751 1.00 82.06 174 LEU A N 1
ATOM 1416 C CA . LEU A 1 174 ? 16.474 -0.970 -16.820 1.00 82.06 174 LEU A CA 1
ATOM 1417 C C . LEU A 1 174 ? 16.094 0.501 -16.609 1.00 82.06 174 LEU A C 1
ATOM 1419 O O . LEU A 1 174 ? 14.929 0.792 -16.348 1.00 82.06 174 LEU A O 1
ATOM 1423 N N . GLN A 1 175 ? 17.046 1.431 -16.719 1.00 81.88 175 GLN A N 1
ATOM 1424 C CA . GLN A 1 175 ? 16.767 2.859 -16.535 1.00 81.88 175 GLN A CA 1
ATOM 1425 C C . GLN A 1 175 ? 15.975 3.413 -17.718 1.00 81.88 175 GLN A C 1
ATOM 1427 O O . GLN A 1 175 ? 14.933 4.034 -17.518 1.00 81.88 175 GLN A O 1
ATOM 1432 N N . ASP A 1 176 ? 16.408 3.115 -18.945 1.00 80.69 176 ASP A N 1
ATOM 1433 C CA . ASP A 1 176 ? 15.676 3.508 -20.155 1.00 80.69 176 ASP A CA 1
ATOM 1434 C C . ASP A 1 176 ? 14.282 2.871 -20.178 1.00 80.69 176 ASP A C 1
ATOM 1436 O O . ASP A 1 176 ? 13.304 3.495 -20.595 1.00 80.69 176 ASP A O 1
ATOM 1440 N N . TYR A 1 177 ? 14.161 1.636 -19.681 1.00 83.75 177 TYR A N 1
ATOM 1441 C CA . TYR A 1 177 ? 12.867 0.977 -19.554 1.00 83.75 177 TYR A CA 1
ATOM 1442 C C . TYR A 1 177 ? 11.947 1.675 -18.547 1.00 83.75 177 TYR A C 1
ATOM 1444 O O . TYR A 1 177 ? 10.784 1.934 -18.858 1.00 83.75 177 TYR A O 1
ATOM 1452 N N . ALA A 1 178 ? 12.472 2.037 -17.373 1.00 82.62 178 ALA A N 1
ATOM 1453 C CA . ALA A 1 178 ? 11.743 2.807 -16.371 1.00 82.62 178 ALA A CA 1
ATOM 1454 C C . ALA A 1 178 ? 11.263 4.155 -16.934 1.00 82.62 178 ALA A C 1
ATOM 1456 O O . ALA A 1 178 ? 10.094 4.501 -16.769 1.00 82.62 178 ALA A O 1
ATOM 1457 N N . ILE A 1 179 ? 12.130 4.880 -17.651 1.00 80.44 179 ILE A N 1
ATOM 1458 C CA . ILE A 1 179 ? 11.791 6.156 -18.300 1.00 80.44 179 ILE A CA 1
ATOM 1459 C C . ILE A 1 179 ? 10.666 5.959 -19.318 1.00 80.44 179 ILE A C 1
ATOM 1461 O O . ILE A 1 179 ? 9.658 6.656 -19.249 1.00 80.44 179 ILE A O 1
ATOM 1465 N N . ASN A 1 180 ? 10.776 4.957 -20.192 1.00 81.25 180 ASN A N 1
ATOM 1466 C CA . ASN A 1 180 ? 9.743 4.658 -21.183 1.00 81.25 180 ASN A CA 1
ATOM 1467 C C . ASN A 1 180 ? 8.385 4.322 -20.549 1.00 81.25 180 ASN A C 1
ATOM 1469 O O . ASN A 1 180 ? 7.339 4.694 -21.085 1.00 81.25 180 ASN A O 1
ATOM 1473 N N . ILE A 1 181 ? 8.374 3.601 -19.423 1.00 82.31 181 ILE A N 1
ATOM 1474 C CA . ILE A 1 181 ? 7.142 3.308 -18.680 1.00 82.31 181 ILE A CA 1
ATOM 1475 C C . ILE A 1 181 ? 6.543 4.602 -18.127 1.00 82.31 181 ILE A C 1
ATOM 1477 O O . ILE A 1 181 ? 5.347 4.827 -18.300 1.00 82.31 181 ILE A O 1
ATOM 1481 N N . ILE A 1 182 ? 7.359 5.462 -17.514 1.00 79.44 182 ILE A N 1
ATOM 1482 C CA . ILE A 1 182 ? 6.920 6.752 -16.965 1.00 79.44 182 ILE A CA 1
ATOM 1483 C C . ILE A 1 182 ? 6.333 7.634 -18.069 1.00 79.44 182 ILE A C 1
ATOM 1485 O O . ILE A 1 182 ? 5.198 8.083 -17.938 1.00 79.44 182 ILE A O 1
ATOM 1489 N N . ASP A 1 183 ? 7.024 7.781 -19.198 1.00 78.44 183 ASP A N 1
ATOM 1490 C CA . ASP A 1 183 ? 6.543 8.582 -20.326 1.00 78.44 183 ASP A CA 1
ATOM 1491 C C . ASP A 1 183 ? 5.208 8.053 -20.866 1.00 78.44 183 ASP A C 1
ATOM 1493 O O . ASP A 1 183 ? 4.304 8.827 -21.190 1.00 78.44 183 ASP A O 1
ATOM 1497 N N . LYS A 1 184 ? 5.032 6.726 -20.934 1.00 79.44 184 LYS A N 1
ATOM 1498 C CA . LYS A 1 184 ? 3.747 6.117 -21.312 1.00 79.44 184 LYS A CA 1
ATOM 1499 C C . LYS A 1 184 ? 2.643 6.421 -20.302 1.00 79.44 184 LYS A C 1
ATOM 1501 O O . LYS A 1 184 ? 1.523 6.713 -20.725 1.00 79.44 184 LYS A O 1
ATOM 1506 N N . ILE A 1 185 ? 2.933 6.363 -18.997 1.00 79.19 185 ILE A N 1
ATOM 1507 C CA . ILE A 1 185 ? 1.975 6.752 -17.952 1.00 79.19 185 ILE A CA 1
ATOM 1508 C C . ILE A 1 185 ? 1.560 8.191 -18.205 1.00 79.19 185 ILE A C 1
ATOM 1510 O O . ILE A 1 185 ? 0.380 8.438 -18.435 1.00 79.19 185 ILE A O 1
ATOM 1514 N N . THR A 1 186 ? 2.516 9.110 -18.231 1.00 76.62 186 THR A N 1
ATOM 1515 C CA . THR A 1 186 ? 2.274 10.552 -18.263 1.00 76.62 186 THR A CA 1
ATOM 1516 C C . THR A 1 186 ? 1.543 10.986 -19.524 1.00 76.62 186 THR A C 1
ATOM 1518 O O . THR A 1 186 ? 0.539 11.692 -19.435 1.00 76.62 186 THR A O 1
ATOM 1521 N N . ASN A 1 187 ? 1.938 10.472 -20.690 1.00 76.19 187 ASN A N 1
ATOM 1522 C CA . ASN A 1 187 ? 1.254 10.760 -21.952 1.00 76.19 187 ASN A CA 1
ATOM 1523 C C . ASN A 1 187 ? -0.184 10.209 -22.004 1.00 76.19 187 ASN A C 1
ATOM 1525 O O . ASN A 1 187 ? -0.999 10.688 -22.791 1.00 76.19 187 ASN A O 1
ATOM 1529 N N . SER A 1 188 ? -0.520 9.214 -21.174 1.00 74.56 188 SER A N 1
ATOM 1530 C CA . SER A 1 188 ? -1.881 8.666 -21.075 1.00 74.56 188 SER A CA 1
ATOM 1531 C C . SER A 1 188 ? -2.803 9.446 -20.125 1.00 74.56 188 SER A C 1
ATOM 1533 O O . SER A 1 188 ? -3.989 9.112 -20.013 1.00 74.56 188 SER A O 1
ATOM 1535 N N . LEU A 1 189 ? -2.277 10.440 -19.400 1.00 77.12 189 LEU A N 1
ATOM 1536 C CA . LEU A 1 189 ? -3.006 11.182 -18.375 1.00 77.12 189 LEU A CA 1
ATOM 1537 C C . LEU A 1 189 ? -3.519 12.524 -18.895 1.00 77.12 189 LEU A C 1
ATOM 1539 O O . LEU A 1 189 ? -2.871 13.229 -19.660 1.00 77.12 189 LEU A O 1
ATOM 1543 N N . GLN A 1 190 ? -4.709 12.900 -18.433 1.00 75.50 190 GLN A N 1
ATOM 1544 C CA . GLN A 1 190 ? -5.281 14.225 -18.660 1.00 75.50 190 GLN A CA 1
ATOM 1545 C C . GLN A 1 190 ? -4.838 15.193 -17.558 1.00 75.50 190 GLN A C 1
ATOM 1547 O O . GLN A 1 190 ? -4.498 14.773 -16.449 1.00 75.50 190 GLN A O 1
ATOM 1552 N N . VAL A 1 191 ? -4.902 16.499 -17.823 1.00 73.94 191 VAL A N 1
ATOM 1553 C CA . VAL A 1 191 ? -4.631 17.525 -16.803 1.00 73.94 191 VAL A CA 1
ATOM 1554 C C . VAL A 1 191 ? -5.546 17.313 -15.592 1.00 73.94 191 VAL A C 1
ATOM 1556 O O . VAL A 1 191 ? -6.761 17.197 -15.735 1.00 73.94 191 VAL A O 1
ATOM 1559 N N . GLY A 1 192 ? -4.952 17.252 -14.397 1.00 72.75 192 GLY A N 1
ATOM 1560 C CA . GLY A 1 192 ? -5.676 16.982 -13.150 1.00 72.75 192 GLY A CA 1
ATOM 1561 C C . GLY A 1 192 ? -5.991 15.502 -12.896 1.00 72.75 192 GLY A C 1
ATOM 1562 O O . GLY A 1 192 ? -6.740 15.190 -11.967 1.00 72.75 192 GLY A O 1
ATOM 1563 N N . SER A 1 193 ? -5.438 14.582 -13.694 1.00 79.31 193 SER A N 1
ATOM 1564 C CA . SER A 1 193 ? -5.503 13.149 -13.390 1.00 79.31 193 SER A CA 1
ATOM 1565 C C . SER A 1 193 ? -4.698 12.821 -12.142 1.00 79.31 193 SER A C 1
ATOM 1567 O O . SER A 1 193 ? -3.664 13.431 -11.874 1.00 79.31 193 SER A O 1
ATOM 1569 N N . LEU A 1 194 ? -5.163 11.814 -11.410 1.00 81.44 194 LEU A N 1
ATOM 1570 C CA . LEU A 1 194 ? -4.456 11.258 -10.269 1.00 81.44 194 LEU A CA 1
ATOM 1571 C C . LEU A 1 194 ? -4.154 9.791 -10.544 1.00 81.44 194 LEU A C 1
ATOM 1573 O O . LEU A 1 194 ? -5.057 9.028 -10.881 1.00 81.44 194 LEU A O 1
ATOM 1577 N N . VAL A 1 195 ? -2.896 9.392 -10.371 1.00 82.94 195 VAL A N 1
ATOM 1578 C CA . VAL A 1 195 ? -2.500 7.983 -10.408 1.00 82.94 195 VAL A CA 1
ATOM 1579 C C . VAL A 1 195 ? -2.015 7.577 -9.030 1.00 82.94 195 VAL A C 1
ATOM 1581 O O . VAL A 1 195 ? -1.116 8.203 -8.475 1.00 82.94 195 VAL A O 1
ATOM 1584 N N . PHE A 1 196 ? -2.625 6.529 -8.490 1.00 86.44 196 PHE A N 1
ATOM 1585 C CA . PHE A 1 196 ? -2.260 5.940 -7.214 1.00 86.44 196 PHE A CA 1
ATOM 1586 C C . PHE A 1 196 ? -1.719 4.528 -7.445 1.00 86.44 196 PHE A C 1
ATOM 1588 O O . PHE A 1 196 ? -2.464 3.634 -7.848 1.00 86.44 196 PHE A O 1
ATOM 1595 N N . PHE A 1 197 ? -0.419 4.345 -7.215 1.00 86.44 197 PHE A N 1
ATOM 1596 C CA . PHE A 1 197 ? 0.224 3.033 -7.189 1.00 86.44 197 PHE A CA 1
ATOM 1597 C C . PHE A 1 197 ? 0.291 2.540 -5.745 1.00 86.44 197 PHE A C 1
ATOM 1599 O O . PHE A 1 197 ? 0.838 3.222 -4.881 1.00 86.44 197 PHE A O 1
ATOM 1606 N N . GLU A 1 198 ? -0.252 1.355 -5.499 1.00 89.38 198 GLU A N 1
ATOM 1607 C CA . GLU A 1 198 ? -0.234 0.685 -4.203 1.00 89.38 198 GLU A CA 1
ATOM 1608 C C . GLU A 1 198 ? 0.598 -0.592 -4.323 1.00 89.38 198 GLU A C 1
ATOM 1610 O O . GLU A 1 198 ? 0.236 -1.497 -5.072 1.00 89.38 198 GLU A O 1
ATOM 1615 N N . LEU A 1 199 ? 1.714 -0.662 -3.596 1.00 88.25 199 LEU A N 1
ATOM 1616 C CA . LEU A 1 199 ? 2.585 -1.837 -3.541 1.00 88.25 199 LEU A CA 1
ATOM 1617 C C . LEU A 1 199 ? 2.307 -2.595 -2.240 1.00 88.25 199 LEU A C 1
ATOM 1619 O O . LEU A 1 199 ? 2.516 -2.043 -1.160 1.00 88.25 199 LEU A O 1
ATOM 1623 N N . THR A 1 200 ? 1.839 -3.841 -2.331 1.00 87.00 200 THR A N 1
ATOM 1624 C CA . THR A 1 200 ? 1.513 -4.672 -1.156 1.00 87.00 200 THR A CA 1
ATOM 1625 C C . THR A 1 200 ? 2.470 -5.849 -1.007 1.00 87.00 200 THR A C 1
ATOM 1627 O O . THR A 1 200 ? 3.028 -6.333 -1.991 1.00 87.00 200 THR A O 1
ATOM 1630 N N . ASP A 1 201 ? 2.606 -6.352 0.223 1.00 83.12 201 ASP A N 1
ATOM 1631 C CA . ASP A 1 201 ? 3.525 -7.439 0.594 1.00 83.12 201 ASP A CA 1
ATOM 1632 C C . ASP A 1 201 ? 5.000 -7.109 0.327 1.00 83.12 201 ASP A C 1
ATOM 1634 O O . ASP A 1 201 ? 5.784 -7.960 -0.094 1.00 83.12 201 ASP A O 1
ATOM 1638 N N . TRP A 1 202 ? 5.390 -5.859 0.589 1.00 85.81 202 TRP A N 1
ATOM 1639 C CA . TRP A 1 202 ? 6.765 -5.382 0.415 1.00 85.81 202 TRP A CA 1
ATOM 1640 C C . TRP A 1 202 ? 7.789 -6.209 1.215 1.00 85.81 202 TRP A C 1
ATOM 1642 O O . TRP A 1 202 ? 8.865 -6.523 0.710 1.00 85.81 202 TRP A O 1
ATOM 1652 N N . ASP A 1 203 ? 7.402 -6.677 2.406 1.00 82.06 203 ASP A N 1
ATOM 1653 C CA . ASP A 1 203 ? 8.229 -7.521 3.282 1.00 82.06 203 ASP A CA 1
ATOM 1654 C C . ASP A 1 203 ? 8.583 -8.889 2.660 1.00 82.06 203 ASP A C 1
ATOM 1656 O O . ASP A 1 203 ? 9.514 -9.568 3.102 1.00 82.06 203 ASP A O 1
ATOM 1660 N N . SER A 1 204 ? 7.881 -9.312 1.600 1.00 83.81 204 SER A N 1
ATOM 1661 C CA . SER A 1 204 ? 8.191 -10.558 0.882 1.00 83.81 204 SER A CA 1
ATOM 1662 C C . SER A 1 204 ? 9.563 -10.538 0.192 1.00 83.81 204 SER A C 1
ATOM 1664 O O . SER A 1 204 ? 10.133 -11.603 -0.060 1.00 83.81 204 SER A O 1
ATOM 1666 N N . LEU A 1 205 ? 10.130 -9.348 -0.049 1.00 84.62 205 LEU A N 1
ATOM 1667 C CA . LEU A 1 205 ? 11.439 -9.154 -0.683 1.00 84.62 205 LEU A CA 1
ATOM 1668 C C . LEU A 1 205 ? 12.626 -9.518 0.219 1.00 84.62 205 LEU A C 1
ATOM 1670 O O . LEU A 1 205 ? 13.730 -9.735 -0.292 1.00 84.62 205 LEU A O 1
ATOM 1674 N N . LYS A 1 206 ? 12.418 -9.613 1.541 1.00 85.88 206 LYS A N 1
ATOM 1675 C CA . LYS A 1 206 ? 13.464 -9.924 2.530 1.00 85.88 206 LYS A CA 1
ATOM 1676 C C . LYS A 1 206 ? 14.693 -9.017 2.338 1.00 85.88 206 LYS A C 1
ATOM 1678 O O . LYS A 1 206 ? 14.574 -7.801 2.320 1.00 85.88 206 LYS A O 1
ATOM 1683 N N . GLU A 1 207 ? 15.876 -9.594 2.134 1.00 86.56 207 GLU A N 1
ATOM 1684 C CA . GLU A 1 207 ? 17.149 -8.872 1.988 1.00 86.56 207 GLU A CA 1
ATOM 1685 C C . GLU A 1 207 ? 17.196 -7.919 0.780 1.00 86.56 207 GLU A C 1
ATOM 1687 O O . GLU A 1 207 ? 18.011 -7.001 0.754 1.00 86.56 207 GLU A O 1
ATOM 1692 N N . LYS A 1 208 ? 16.322 -8.107 -0.218 1.00 84.31 208 LYS A N 1
ATOM 1693 C CA . LYS A 1 208 ? 16.256 -7.248 -1.412 1.00 84.31 208 LYS A CA 1
ATOM 1694 C C . LYS A 1 208 ? 15.387 -6.004 -1.227 1.00 84.31 208 LYS A C 1
ATOM 1696 O O . LYS A 1 208 ? 15.304 -5.179 -2.136 1.00 84.31 208 LYS A O 1
ATOM 1701 N N . GLN A 1 209 ? 14.716 -5.878 -0.083 1.00 86.56 209 GLN A N 1
ATOM 1702 C CA . GLN A 1 209 ? 13.772 -4.799 0.195 1.00 86.56 209 GLN A CA 1
ATOM 1703 C C . GLN A 1 209 ? 14.431 -3.420 0.059 1.00 86.56 209 GLN A C 1
ATOM 1705 O O . GLN A 1 209 ? 13.932 -2.561 -0.669 1.00 86.56 209 GLN A O 1
ATOM 1710 N N . ASP A 1 210 ? 15.585 -3.240 0.702 1.00 86.81 210 ASP A N 1
ATOM 1711 C CA . ASP A 1 210 ? 16.304 -1.966 0.714 1.00 86.81 210 ASP A CA 1
ATOM 1712 C C . ASP A 1 210 ? 16.926 -1.644 -0.644 1.00 86.81 210 ASP A C 1
ATOM 1714 O O . ASP A 1 210 ? 16.848 -0.505 -1.103 1.00 86.81 210 ASP A O 1
ATOM 1718 N N . SER A 1 211 ? 17.517 -2.637 -1.319 1.00 88.19 211 SER A N 1
ATOM 1719 C CA . SER A 1 211 ? 18.121 -2.424 -2.638 1.00 88.19 211 SER A CA 1
ATOM 1720 C C . SER A 1 211 ? 17.072 -2.017 -3.669 1.00 88.19 211 SER A C 1
ATOM 1722 O O . SER A 1 211 ? 17.282 -1.045 -4.396 1.00 88.19 211 SER A O 1
ATOM 1724 N N . LEU A 1 212 ? 15.918 -2.697 -3.677 1.00 89.69 212 LEU A N 1
ATOM 1725 C CA . LEU A 1 212 ? 14.837 -2.388 -4.606 1.00 89.69 212 LEU A CA 1
ATOM 1726 C C . LEU A 1 212 ? 14.201 -1.031 -4.292 1.00 89.69 212 LEU A C 1
ATOM 1728 O O . LEU A 1 212 ? 13.917 -0.268 -5.214 1.00 89.69 212 LEU A O 1
ATOM 1732 N N . LEU A 1 213 ? 14.015 -0.694 -3.010 1.00 88.81 213 LEU A N 1
ATOM 1733 C CA . LEU A 1 213 ? 13.492 0.611 -2.606 1.00 88.81 213 LEU A CA 1
ATOM 1734 C C . LEU A 1 213 ? 14.444 1.744 -3.008 1.00 88.81 213 LEU A C 1
ATOM 1736 O O . LEU A 1 213 ? 14.002 2.736 -3.585 1.00 88.81 213 LEU A O 1
ATOM 1740 N N . CYS A 1 214 ? 15.745 1.596 -2.745 1.00 87.12 214 CYS A N 1
ATOM 1741 C CA . CYS A 1 214 ? 16.763 2.566 -3.148 1.00 87.12 214 CYS A CA 1
ATOM 1742 C C . CYS A 1 214 ? 16.753 2.784 -4.661 1.00 87.12 214 CYS A C 1
ATOM 1744 O O . CYS A 1 214 ? 16.687 3.927 -5.116 1.00 87.12 214 CYS A O 1
ATOM 1746 N N . TRP A 1 215 ? 16.757 1.699 -5.439 1.00 88.88 215 TRP A N 1
ATOM 1747 C CA . TRP A 1 215 ? 16.682 1.782 -6.892 1.00 88.88 215 TRP A CA 1
ATOM 1748 C C . TRP A 1 215 ? 15.383 2.456 -7.356 1.00 88.88 215 TRP A C 1
ATOM 1750 O O . TRP A 1 215 ? 15.422 3.368 -8.185 1.00 88.88 215 TRP A O 1
ATOM 1760 N N . PHE A 1 216 ? 14.238 2.074 -6.784 1.00 87.62 216 PHE A N 1
ATOM 1761 C CA . PHE A 1 216 ? 12.938 2.646 -7.131 1.00 87.62 216 PHE A CA 1
ATOM 1762 C C . PHE A 1 216 ? 12.924 4.155 -6.881 1.00 87.62 216 PHE A C 1
ATOM 1764 O O . PHE A 1 216 ? 12.535 4.925 -7.758 1.00 87.62 216 PHE A O 1
ATOM 1771 N N . MET A 1 217 ? 13.427 4.593 -5.727 1.00 84.25 217 MET A N 1
ATOM 1772 C CA . MET A 1 217 ? 13.515 6.010 -5.379 1.00 84.25 217 MET A CA 1
ATOM 1773 C C . MET A 1 217 ? 14.487 6.782 -6.281 1.00 84.25 217 MET A C 1
ATOM 1775 O O . MET A 1 217 ? 14.233 7.941 -6.610 1.00 84.25 217 MET A O 1
ATOM 1779 N N . GLN A 1 218 ? 15.584 6.144 -6.694 1.00 81.12 218 GLN A N 1
ATOM 1780 C CA . GLN A 1 218 ? 16.633 6.769 -7.494 1.00 81.12 218 GLN A CA 1
ATOM 1781 C C . GLN A 1 218 ? 16.315 6.834 -8.990 1.00 81.12 218 GLN A C 1
ATOM 1783 O O . GLN A 1 218 ? 16.753 7.767 -9.648 1.00 81.12 218 GLN A O 1
ATOM 1788 N N . TYR A 1 219 ? 15.594 5.869 -9.554 1.00 77.44 219 TYR A N 1
ATOM 1789 C CA . TYR A 1 219 ? 15.461 5.762 -11.013 1.00 77.44 219 TYR A CA 1
ATOM 1790 C C . TYR A 1 219 ? 14.019 5.830 -11.499 1.00 77.44 219 TYR A C 1
ATOM 1792 O O . TYR A 1 219 ? 13.762 6.371 -12.573 1.00 77.44 219 TYR A O 1
ATOM 1800 N N . PHE A 1 220 ? 13.070 5.340 -10.703 1.00 78.75 220 PHE A N 1
ATOM 1801 C CA . PHE A 1 220 ? 11.660 5.346 -11.077 1.00 78.75 220 PHE A CA 1
ATOM 1802 C C . PHE A 1 220 ? 10.914 6.556 -10.495 1.00 78.75 220 PHE A C 1
ATOM 1804 O O . PHE A 1 220 ? 10.172 7.235 -11.199 1.00 78.75 220 PHE A O 1
ATOM 1811 N N . TRP A 1 221 ? 11.143 6.878 -9.220 1.00 74.31 221 TRP A N 1
ATOM 1812 C CA . TRP A 1 221 ? 10.381 7.889 -8.484 1.00 74.31 221 TRP A CA 1
ATOM 1813 C C . TRP A 1 221 ? 10.759 9.347 -8.799 1.00 74.31 221 TRP A C 1
ATOM 1815 O O . TRP A 1 221 ? 9.987 10.253 -8.475 1.00 74.31 221 TRP A O 1
ATOM 1825 N N . ILE A 1 222 ? 11.936 9.610 -9.394 1.00 65.00 222 ILE A N 1
ATOM 1826 C CA . ILE A 1 222 ? 12.436 10.984 -9.579 1.00 65.00 222 ILE A CA 1
ATOM 1827 C C . ILE A 1 222 ? 11.373 11.851 -10.281 1.00 65.00 222 ILE A C 1
ATOM 1829 O O . ILE A 1 222 ? 11.002 11.525 -11.417 1.00 65.00 222 ILE A O 1
ATOM 1833 N N . PRO A 1 223 ? 10.930 12.959 -9.641 1.00 53.28 223 PRO A N 1
ATOM 1834 C CA . PRO A 1 223 ? 9.850 13.793 -10.142 1.00 53.28 223 PRO A CA 1
ATOM 1835 C C . PRO A 1 223 ? 10.175 14.361 -11.520 1.00 53.28 223 PRO A C 1
ATOM 1837 O O . PRO A 1 223 ? 11.302 14.785 -11.782 1.00 53.28 223 PRO A O 1
ATOM 1840 N N . GLU A 1 224 ? 9.153 14.442 -12.369 1.00 52.12 224 GLU A N 1
ATOM 1841 C CA . GLU A 1 224 ? 9.246 14.952 -13.743 1.00 52.12 224 GLU A CA 1
ATOM 1842 C C . GLU A 1 224 ? 9.837 16.371 -13.829 1.00 52.12 224 GLU A C 1
ATOM 1844 O O . GLU A 1 224 ? 10.458 16.720 -14.825 1.00 52.12 224 GLU A O 1
ATOM 1849 N N . GLY A 1 225 ? 9.723 17.179 -12.767 1.00 46.97 225 GLY A N 1
ATOM 1850 C CA . GLY A 1 225 ? 10.263 18.545 -12.707 1.00 46.97 225 GLY A CA 1
ATOM 1851 C C . GLY A 1 225 ? 11.751 18.670 -12.352 1.00 46.97 225 GLY A C 1
ATOM 1852 O O . GLY A 1 225 ? 12.273 19.783 -12.365 1.00 46.97 225 GLY A O 1
ATOM 1853 N N . SER A 1 226 ? 12.426 17.569 -12.013 1.00 44.81 226 SER A N 1
ATOM 1854 C CA . SER A 1 226 ? 13.863 17.546 -11.682 1.00 44.81 226 SER A CA 1
ATOM 1855 C C . SER A 1 226 ? 14.732 17.043 -12.837 1.00 44.81 226 SER A C 1
ATOM 1857 O O . SER A 1 226 ? 15.954 16.999 -12.709 1.00 44.81 226 SER A O 1
ATOM 1859 N N . ARG A 1 227 ? 14.105 16.626 -13.942 1.00 51.88 227 ARG A N 1
ATOM 1860 C CA . ARG A 1 227 ? 14.770 16.125 -15.146 1.00 51.88 227 ARG A CA 1
ATOM 1861 C C . ARG A 1 227 ? 15.031 17.314 -16.074 1.00 51.88 227 ARG A C 1
ATOM 1863 O O . ARG A 1 227 ? 14.196 17.643 -16.911 1.00 51.88 227 ARG A O 1
ATOM 1870 N N . VAL A 1 228 ? 16.142 18.010 -15.827 1.00 33.72 228 VAL A N 1
ATOM 1871 C CA . VAL A 1 228 ? 16.734 18.989 -16.758 1.00 33.72 228 VAL A CA 1
ATOM 1872 C C . VAL A 1 228 ? 17.785 18.281 -17.593 1.00 33.72 228 VAL A C 1
ATOM 1874 O O . VAL A 1 228 ? 18.591 17.547 -16.979 1.00 33.72 228 VAL A O 1
#

Radius of gyration: 22.8 Å; Cα contacts (8 Å, |Δi|>4): 140; chains: 1; bounding box: 50×43×69 Å